Protein AF-A0A2G1VLZ5-F1 (afdb_monomer_lite)

Secondary structure (DSSP, 8-state):
-BPPSS-HHHHHHHHHHHHHHHHHHH-TTSPP-EE---TTTHHHH--SEEEE-SS-EEEEEE---EEE-TTS--HHHHTT--GGG-SEEEEEEP-BTTB-HHHHHHHHHHH-TTEEEEEEEES--SHHHHHHHHHTT-TTTTEEEEEGGGGGSGGGSTTT--TTSSS-EEEEE-SS-SEEEEETTTEEEEPP--TT---GGG---S-HHHHHHHHHHHHHHHHHHT-TTGGGS-TTSTTS--HHHHHHHHHHHHHHHTT-GGGTS--

Radius of gyration: 20.81 Å; chains: 1; bounding box: 60×44×49 Å

Structure (mmCIF, N/CA/C/O backbone):
data_AF-A0A2G1VLZ5-F1
#
_entry.id   AF-A0A2G1VLZ5-F1
#
loop_
_atom_site.group_PDB
_atom_site.id
_atom_site.type_symbol
_atom_site.label_atom_id
_atom_site.label_alt_id
_atom_site.label_comp_id
_atom_site.label_asym_id
_atom_site.label_entity_id
_atom_site.label_seq_id
_atom_site.pdbx_PDB_ins_code
_atom_site.Cartn_x
_atom_site.Cartn_y
_atom_site.Cartn_z
_atom_site.occupancy
_atom_site.B_iso_or_equiv
_atom_site.auth_seq_id
_atom_site.auth_comp_id
_atom_site.auth_asym_id
_atom_site.auth_atom_id
_atom_site.pdbx_PDB_model_num
ATOM 1 N N . MET A 1 1 ? 20.173 -0.373 -8.840 1.00 68.12 1 MET A N 1
ATOM 2 C CA . MET A 1 1 ? 19.142 -0.984 -7.988 1.00 68.12 1 MET A CA 1
ATOM 3 C C . MET A 1 1 ? 19.736 -1.151 -6.609 1.00 68.12 1 MET A C 1
ATOM 5 O O . MET A 1 1 ? 20.689 -1.911 -6.471 1.00 68.12 1 MET A O 1
ATOM 9 N N . ALA A 1 2 ? 19.236 -0.395 -5.639 1.00 74.62 2 ALA A N 1
ATOM 10 C CA . ALA A 1 2 ? 19.551 -0.599 -4.234 1.00 74.62 2 ALA A CA 1
ATOM 11 C C . ALA A 1 2 ? 18.367 -1.323 -3.586 1.00 74.62 2 ALA A C 1
ATOM 13 O O . ALA A 1 2 ? 17.216 -0.910 -3.756 1.00 74.62 2 ALA A O 1
ATOM 14 N N . LYS A 1 3 ? 18.648 -2.429 -2.891 1.00 83.19 3 LYS A N 1
ATOM 15 C CA . LYS A 1 3 ? 17.648 -3.084 -2.043 1.00 83.19 3 LYS A CA 1
ATOM 16 C C . LYS A 1 3 ? 17.409 -2.208 -0.805 1.00 83.19 3 LYS A C 1
ATOM 18 O O . LYS A 1 3 ? 18.356 -1.557 -0.360 1.00 83.19 3 LYS A O 1
ATOM 23 N N . PRO A 1 4 ? 16.188 -2.192 -0.248 1.00 83.56 4 PRO A N 1
ATOM 24 C CA . PRO A 1 4 ? 15.931 -1.477 0.993 1.00 83.56 4 PRO A CA 1
ATOM 25 C C . PRO A 1 4 ? 16.780 -2.078 2.120 1.00 83.56 4 PRO A C 1
ATOM 27 O O . PRO A 1 4 ? 16.869 -3.303 2.246 1.00 83.56 4 PRO A O 1
ATOM 30 N N . GLN A 1 5 ? 17.408 -1.212 2.915 1.00 92.44 5 GLN A N 1
ATOM 31 C CA . GLN A 1 5 ? 18.292 -1.585 4.027 1.00 92.44 5 GLN A CA 1
ATOM 32 C C . GLN A 1 5 ? 17.526 -2.011 5.292 1.00 92.44 5 GLN A C 1
ATOM 34 O O . GLN A 1 5 ? 18.135 -2.552 6.213 1.00 92.44 5 GLN A O 1
ATOM 39 N N . PHE A 1 6 ? 16.205 -1.814 5.300 1.00 91.62 6 PHE A N 1
ATOM 40 C CA . PHE A 1 6 ? 15.275 -2.255 6.337 1.00 91.62 6 PHE A CA 1
ATOM 41 C C . PHE A 1 6 ? 14.342 -3.367 5.821 1.00 91.62 6 PHE A C 1
ATOM 43 O O . PHE A 1 6 ? 14.154 -3.571 4.609 1.00 91.62 6 PHE A O 1
ATOM 50 N N . SER A 1 7 ? 13.762 -4.122 6.755 1.00 93.62 7 SER A N 1
ATOM 51 C CA . SER A 1 7 ? 12.777 -5.172 6.482 1.00 93.62 7 SER A CA 1
ATOM 52 C C . SER A 1 7 ? 11.366 -4.607 6.274 1.00 93.62 7 SER A C 1
ATOM 54 O O . SER A 1 7 ? 11.065 -3.485 6.677 1.00 93.62 7 SER A O 1
ATOM 56 N N . GLU A 1 8 ? 10.472 -5.395 5.665 1.00 94.25 8 GLU A N 1
ATOM 57 C CA . GLU A 1 8 ? 9.049 -5.021 5.571 1.00 94.25 8 GLU A CA 1
ATOM 58 C C . GLU A 1 8 ? 8.457 -4.805 6.961 1.00 94.25 8 GLU A C 1
ATOM 60 O O . GLU A 1 8 ? 7.803 -3.801 7.208 1.00 94.25 8 GLU A O 1
ATOM 65 N N . THR A 1 9 ? 8.786 -5.696 7.897 1.00 94.38 9 THR A N 1
ATOM 66 C CA . THR A 1 9 ? 8.344 -5.629 9.288 1.00 94.38 9 THR A CA 1
ATOM 67 C C . THR A 1 9 ? 8.754 -4.323 9.966 1.00 94.38 9 THR A C 1
ATOM 69 O O . THR A 1 9 ? 7.939 -3.725 10.660 1.00 94.38 9 THR A O 1
ATOM 72 N N . GLN A 1 10 ? 9.980 -3.830 9.748 1.00 95.69 10 GLN A N 1
ATOM 73 C CA . GLN A 1 10 ? 10.403 -2.530 10.287 1.00 95.69 10 GLN A CA 1
ATOM 74 C C . GLN A 1 10 ? 9.540 -1.388 9.737 1.00 95.69 10 GLN A C 1
ATOM 76 O O . GLN A 1 10 ? 9.115 -0.520 10.498 1.00 95.69 10 GLN A O 1
ATOM 81 N N . PHE A 1 11 ? 9.238 -1.411 8.437 1.00 96.75 11 PHE A N 1
ATOM 82 C CA . PHE A 1 11 ? 8.356 -0.425 7.818 1.00 96.75 11 PHE A CA 1
ATOM 83 C C . PHE A 1 11 ? 6.927 -0.496 8.368 1.00 96.75 11 PHE A C 1
ATOM 85 O O . PHE A 1 11 ? 6.390 0.536 8.763 1.00 96.75 11 PHE A O 1
ATOM 92 N N . VAL A 1 12 ? 6.351 -1.699 8.462 1.00 95.88 12 VAL A N 1
ATOM 93 C CA . VAL A 1 12 ? 5.023 -1.948 9.048 1.00 95.88 12 VAL A CA 1
ATOM 94 C C . VAL A 1 12 ? 4.961 -1.381 10.464 1.00 95.88 12 VAL A C 1
ATOM 96 O O . VAL A 1 12 ? 4.075 -0.592 10.775 1.00 95.88 12 VAL A O 1
ATOM 99 N N . MET A 1 13 ? 5.937 -1.714 11.312 1.00 95.69 13 MET A N 1
ATOM 100 C CA . MET A 1 13 ? 5.988 -1.232 12.693 1.00 95.69 13 MET A CA 1
ATOM 101 C C . MET A 1 13 ? 6.098 0.292 12.769 1.00 95.69 13 MET A C 1
ATOM 103 O O . MET A 1 13 ? 5.400 0.911 13.569 1.00 95.69 13 MET A O 1
ATOM 107 N N . GLY A 1 14 ? 6.926 0.910 11.922 1.00 96.50 14 GLY A N 1
ATOM 108 C CA . GLY A 1 14 ? 7.045 2.366 11.866 1.00 96.50 14 GLY A CA 1
ATOM 109 C C . GLY A 1 14 ? 5.748 3.050 11.446 1.00 96.50 14 GLY A C 1
ATOM 110 O O . GLY A 1 14 ? 5.295 3.983 12.105 1.00 96.50 14 GLY A O 1
ATOM 111 N N . PHE A 1 15 ? 5.113 2.533 10.397 1.00 96.19 15 PHE A N 1
ATOM 112 C CA . PHE A 1 15 ? 3.853 3.051 9.881 1.00 96.19 15 PHE A CA 1
ATOM 113 C C . PHE A 1 15 ? 2.720 2.917 10.905 1.00 96.19 15 PHE A C 1
ATOM 115 O O . PHE A 1 15 ? 1.998 3.879 11.163 1.00 96.19 15 PHE A O 1
ATOM 122 N N . LEU A 1 16 ? 2.569 1.740 11.521 1.00 94.06 16 LEU A N 1
ATOM 123 C CA . LEU A 1 16 ? 1.521 1.485 12.511 1.00 94.06 16 LEU A CA 1
ATOM 124 C C . LEU A 1 16 ? 1.752 2.255 13.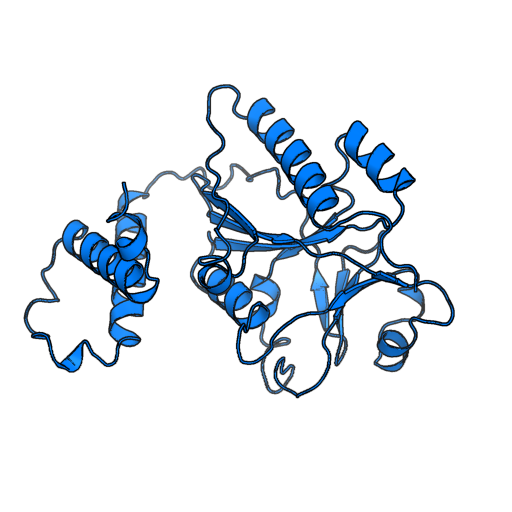813 1.00 94.06 16 LEU A C 1
ATOM 126 O O . LEU A 1 16 ? 0.787 2.721 14.416 1.00 94.06 16 LEU A O 1
ATOM 130 N N . SER A 1 17 ? 3.006 2.429 14.239 1.00 94.69 17 SER A N 1
ATOM 131 C CA . SER A 1 17 ? 3.343 3.253 15.404 1.00 94.69 17 SER A CA 1
ATOM 132 C C . SER A 1 17 ? 2.870 4.694 15.214 1.00 94.69 17 SER A C 1
ATOM 134 O O . SER A 1 17 ? 2.160 5.227 16.067 1.00 94.69 17 SER A O 1
ATOM 136 N N . GLU A 1 18 ? 3.191 5.300 14.069 1.00 95.00 18 GLU A N 1
ATOM 137 C CA . GLU A 1 18 ? 2.737 6.648 13.718 1.00 95.00 18 GLU A CA 1
ATOM 138 C C . GLU A 1 18 ? 1.211 6.717 13.599 1.00 95.00 18 GLU A C 1
ATOM 140 O O . GLU A 1 18 ? 0.580 7.593 14.196 1.00 95.00 18 GLU A O 1
ATOM 145 N N . TYR A 1 19 ? 0.594 5.746 12.917 1.00 91.62 19 TYR A N 1
ATOM 146 C CA . TYR A 1 19 ? -0.860 5.667 12.786 1.00 91.62 19 TYR A CA 1
ATOM 147 C C . TYR A 1 19 ? -1.548 5.635 14.157 1.00 91.62 19 TYR A C 1
ATOM 149 O O . TYR A 1 19 ? -2.458 6.422 14.424 1.00 91.62 19 TYR A O 1
ATOM 157 N N . PHE A 1 20 ? -1.115 4.747 15.056 1.00 89.69 20 PHE A N 1
ATOM 158 C CA . PHE A 1 20 ? -1.721 4.616 16.378 1.00 89.69 20 PHE A CA 1
ATOM 159 C C . PHE A 1 20 ? -1.423 5.803 17.284 1.00 89.69 20 PHE A C 1
ATOM 161 O O . PHE A 1 20 ? -2.260 6.130 18.126 1.00 89.69 20 PHE A O 1
ATOM 168 N N . ASN A 1 21 ? -0.277 6.464 17.119 1.00 91.50 21 ASN A N 1
ATOM 169 C CA . ASN A 1 21 ? 0.008 7.713 17.814 1.00 91.50 21 ASN A CA 1
ATOM 170 C C . ASN A 1 21 ? -1.028 8.787 17.436 1.00 91.50 21 ASN A C 1
ATOM 172 O O . ASN A 1 21 ? -1.680 9.360 18.311 1.00 91.50 21 ASN A O 1
ATOM 176 N N . HIS A 1 22 ? -1.286 8.970 16.137 1.00 88.88 22 HIS A N 1
ATOM 177 C CA . HIS A 1 22 ? -2.336 9.875 15.669 1.00 88.88 22 HIS A CA 1
ATOM 178 C C . HIS A 1 22 ? -3.738 9.444 16.119 1.00 88.88 22 HIS A C 1
ATOM 180 O O . HIS A 1 22 ? -4.518 10.278 16.585 1.00 88.88 22 HIS A O 1
ATOM 186 N N . TYR A 1 23 ? -4.058 8.149 16.037 1.00 85.31 23 TYR A N 1
ATOM 187 C CA . TYR A 1 23 ? -5.349 7.621 16.476 1.00 85.31 23 TYR A CA 1
ATOM 188 C C . TYR A 1 23 ? -5.597 7.900 17.960 1.00 85.31 23 TYR A C 1
ATOM 190 O O . TYR A 1 23 ? -6.662 8.393 18.319 1.00 85.31 23 TYR A O 1
ATOM 198 N N . ARG A 1 24 ? -4.620 7.619 18.832 1.00 87.44 24 ARG A N 1
ATOM 199 C CA . ARG A 1 24 ? -4.736 7.851 20.281 1.00 87.44 24 ARG A CA 1
ATOM 200 C C . ARG A 1 24 ? -4.819 9.334 20.615 1.00 87.44 24 ARG A C 1
ATOM 202 O O . ARG A 1 24 ? -5.580 9.695 21.503 1.00 87.44 24 ARG A O 1
ATOM 209 N N . SER A 1 25 ? -4.094 10.186 19.892 1.00 88.75 25 SER A N 1
ATOM 210 C CA . SER A 1 25 ? -4.218 11.638 20.040 1.00 88.75 25 SER A CA 1
ATOM 211 C C . SER A 1 25 ? -5.640 12.117 19.717 1.00 88.75 25 SER A C 1
ATOM 213 O O . SER A 1 25 ? -6.214 12.896 20.474 1.00 88.75 25 SER A O 1
ATOM 215 N N . LYS A 1 26 ? -6.250 11.590 18.647 1.00 83.56 26 LYS A N 1
ATOM 216 C CA . LYS A 1 26 ? -7.619 11.939 18.234 1.00 83.56 26 LYS A CA 1
ATOM 217 C C . LYS A 1 26 ? -8.704 11.284 19.105 1.00 83.56 26 LYS A C 1
ATOM 219 O O . LYS A 1 26 ? -9.756 11.877 19.327 1.00 83.56 26 LYS A O 1
ATOM 224 N N . TYR A 1 27 ? -8.460 10.072 19.604 1.00 82.38 27 TYR A N 1
ATOM 225 C CA . TYR A 1 27 ? -9.423 9.253 20.346 1.00 82.38 27 TYR A CA 1
ATOM 226 C C . TYR A 1 27 ? -8.804 8.635 21.620 1.00 82.38 27 TYR A C 1
ATOM 228 O O . TYR A 1 27 ? -8.707 7.410 21.730 1.00 82.38 27 TYR A O 1
ATOM 236 N N . PRO A 1 28 ? -8.436 9.440 22.633 1.00 83.62 28 PRO A N 1
ATOM 237 C CA . PRO A 1 28 ? -7.612 8.994 23.768 1.00 83.62 28 PRO A CA 1
ATOM 238 C C . PRO A 1 28 ? -8.246 7.903 24.639 1.00 83.62 28 PRO A C 1
ATOM 240 O O . PRO A 1 28 ? -7.541 7.152 25.306 1.00 83.62 28 PRO A O 1
ATOM 243 N N . LYS A 1 29 ? -9.579 7.791 24.632 1.00 84.12 29 LYS A N 1
ATOM 244 C CA . LYS A 1 29 ? -10.331 6.805 25.428 1.00 84.12 29 LYS A CA 1
ATOM 245 C C . LYS A 1 29 ? -10.792 5.586 24.624 1.00 84.12 29 LYS A C 1
ATOM 247 O O . LYS A 1 29 ? -11.475 4.725 25.172 1.00 84.12 29 LYS A O 1
ATOM 252 N N . ARG A 1 30 ? -10.479 5.512 23.326 1.00 77.06 30 ARG A N 1
ATOM 253 C CA . ARG A 1 30 ? -10.908 4.404 22.462 1.00 77.06 30 ARG A CA 1
ATOM 254 C C . ARG A 1 30 ? -9.754 3.446 22.220 1.00 77.06 30 ARG A C 1
ATOM 256 O O . ARG A 1 30 ? -8.631 3.857 21.936 1.00 77.06 30 ARG A O 1
ATOM 263 N N . LYS A 1 31 ? -10.050 2.149 22.289 1.00 76.94 31 LYS A N 1
ATOM 264 C CA . LYS A 1 31 ? -9.129 1.127 21.791 1.00 76.94 31 LYS A CA 1
ATOM 265 C C . LYS A 1 31 ? -9.125 1.197 20.259 1.00 76.94 31 LYS A C 1
ATOM 267 O O . LYS A 1 31 ? -10.208 1.293 19.679 1.00 76.94 31 LYS A O 1
ATOM 272 N N . PRO A 1 32 ? -7.955 1.168 19.602 1.00 73.56 32 PRO A N 1
ATOM 273 C CA . PRO A 1 32 ? -7.905 1.178 18.150 1.00 73.56 32 PRO A CA 1
ATOM 274 C C . PRO A 1 32 ? -8.574 -0.094 17.603 1.00 73.56 32 PRO A C 1
ATOM 276 O O . PRO A 1 32 ? -8.207 -1.193 18.027 1.00 73.56 32 PRO A O 1
ATOM 279 N N . PRO A 1 33 ? -9.553 0.024 16.691 1.00 79.06 33 PRO A N 1
ATOM 280 C CA . PRO A 1 33 ? -10.325 -1.114 16.216 1.00 79.06 33 PRO A CA 1
ATOM 281 C C . PRO A 1 33 ? -9.583 -1.804 15.068 1.00 79.06 33 PRO A C 1
ATOM 283 O O . PRO A 1 33 ? -9.987 -1.707 13.915 1.00 79.06 33 PRO A O 1
ATOM 286 N N . PHE A 1 34 ? -8.459 -2.455 15.358 1.00 83.31 34 PHE A N 1
ATOM 287 C CA . PHE A 1 34 ? -7.648 -3.109 14.333 1.00 83.31 34 PHE A CA 1
ATOM 288 C C . PHE A 1 34 ? -7.717 -4.634 14.398 1.00 83.31 34 PHE A C 1
ATOM 290 O O . PHE A 1 34 ? -8.074 -5.226 15.414 1.00 83.31 34 PHE A O 1
ATOM 297 N N . PHE A 1 35 ? -7.349 -5.262 13.288 1.00 81.62 35 PHE A N 1
ATOM 298 C CA . PHE A 1 35 ? -7.231 -6.697 13.122 1.00 81.62 35 PHE A CA 1
ATOM 299 C C . PHE A 1 35 ? -5.979 -7.003 12.295 1.00 81.62 35 PHE A C 1
ATOM 301 O O . PHE A 1 35 ? -5.756 -6.391 11.252 1.00 81.62 35 PHE A O 1
ATOM 308 N N . LEU A 1 36 ? -5.163 -7.938 12.776 1.00 84.25 36 LEU A N 1
ATOM 309 C CA . LEU A 1 36 ? -4.001 -8.472 12.069 1.00 84.25 36 LEU A CA 1
ATOM 310 C C . LEU A 1 36 ? -4.374 -9.876 11.582 1.00 84.25 36 LEU A C 1
ATOM 312 O O . LEU A 1 36 ? -4.515 -10.768 12.423 1.00 84.25 36 LEU A O 1
ATOM 316 N N . PRO A 1 37 ? -4.601 -10.080 10.273 1.00 77.19 37 PRO A N 1
ATOM 317 C CA . PRO A 1 37 ? -4.833 -11.410 9.734 1.00 77.19 37 PRO A CA 1
A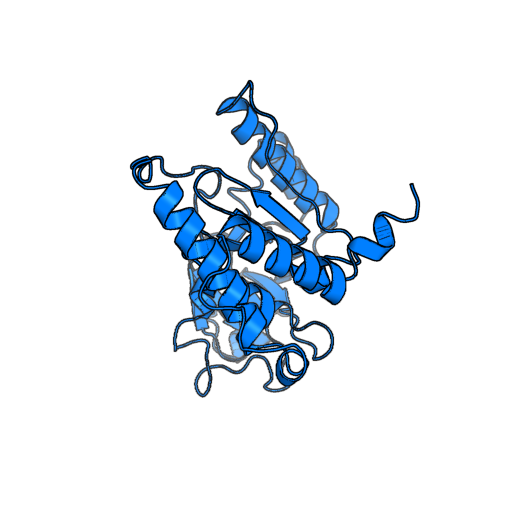TOM 318 C C . PRO A 1 37 ? -3.670 -12.344 10.080 1.00 77.19 37 PRO A C 1
ATOM 320 O O . PRO A 1 37 ? -2.506 -11.960 10.022 1.00 77.19 37 PRO A O 1
ATOM 323 N N . THR A 1 38 ? -3.985 -13.579 10.455 1.00 76.56 38 THR A N 1
ATOM 324 C CA . THR A 1 38 ? -2.980 -14.639 10.573 1.00 76.56 38 THR A CA 1
ATOM 325 C C . THR A 1 38 ? -2.540 -15.090 9.182 1.00 76.56 38 THR A C 1
ATOM 327 O O . THR A 1 38 ? -3.261 -14.889 8.206 1.00 76.56 38 THR A O 1
ATOM 330 N N . THR A 1 39 ? -1.428 -15.819 9.080 1.00 73.31 39 THR A N 1
ATOM 331 C CA . THR A 1 39 ? -0.961 -16.397 7.806 1.00 73.31 39 THR A CA 1
ATOM 332 C C . THR A 1 39 ? -2.016 -17.273 7.116 1.00 73.31 39 THR A C 1
ATOM 334 O O . THR A 1 39 ? -2.062 -17.339 5.893 1.00 73.31 39 THR A O 1
ATOM 337 N N . SER A 1 40 ? -2.910 -17.921 7.873 1.00 73.50 40 SER A N 1
ATOM 338 C CA . SER A 1 40 ? -4.030 -18.689 7.306 1.00 73.50 40 SER A CA 1
ATOM 339 C C . SER A 1 40 ? -5.147 -17.807 6.732 1.00 73.50 40 SER A C 1
ATOM 341 O O . SER A 1 40 ? -5.869 -18.235 5.837 1.00 73.50 40 SER A O 1
ATOM 343 N N . LEU A 1 41 ? -5.294 -16.578 7.233 1.00 73.56 41 LEU A N 1
ATOM 344 C CA . LEU A 1 41 ? -6.310 -15.608 6.817 1.00 73.56 41 LEU A CA 1
ATOM 345 C C . LEU A 1 41 ? -5.789 -14.591 5.792 1.00 73.56 41 LEU A C 1
ATOM 347 O O . LEU A 1 41 ? -6.589 -13.997 5.068 1.00 73.56 41 LEU A O 1
ATOM 351 N N . GLU A 1 42 ? -4.474 -14.404 5.690 1.00 66.81 42 GLU A N 1
ATOM 352 C CA . GLU A 1 42 ? -3.826 -13.554 4.685 1.00 66.81 42 GLU A CA 1
ATOM 353 C C . GLU A 1 42 ? -4.275 -13.870 3.252 1.00 66.81 42 GLU A C 1
ATOM 355 O O . GLU A 1 42 ? -4.585 -12.923 2.528 1.00 66.81 42 GLU A O 1
ATOM 360 N N . PRO A 1 43 ? -4.417 -15.143 2.817 1.00 70.62 43 PRO A N 1
ATOM 361 C CA . PRO A 1 43 ? -4.972 -15.430 1.505 1.00 70.62 43 PRO A CA 1
ATOM 362 C C . PRO A 1 43 ? -6.363 -14.821 1.338 1.00 70.62 43 PRO A C 1
ATOM 364 O O . PRO A 1 43 ? -6.636 -14.236 0.296 1.00 70.62 43 PRO A O 1
ATOM 367 N N . VAL A 1 44 ? -7.229 -14.901 2.351 1.00 72.56 44 VAL A N 1
ATOM 368 C CA . VAL A 1 44 ? -8.634 -14.461 2.294 1.00 72.56 44 VAL A CA 1
ATOM 369 C C . VAL A 1 44 ? -8.755 -12.942 2.219 1.00 72.56 44 VAL A C 1
ATOM 371 O O . VAL A 1 44 ? -9.483 -12.422 1.377 1.00 72.56 44 VAL A O 1
ATOM 374 N N . PHE A 1 45 ? -8.022 -12.220 3.065 1.00 74.25 45 PHE A N 1
ATOM 375 C CA . PHE A 1 45 ? -8.096 -10.758 3.117 1.00 74.25 45 PHE A CA 1
ATOM 376 C C . PHE A 1 45 ? -7.128 -10.064 2.160 1.00 74.25 45 PHE A C 1
ATOM 378 O O . PHE A 1 45 ? -7.283 -8.871 1.891 1.00 74.25 45 PHE A O 1
ATOM 385 N N . ALA A 1 46 ? -6.122 -10.789 1.663 1.00 81.50 46 ALA A N 1
ATOM 386 C CA . ALA A 1 46 ? -5.036 -10.272 0.838 1.00 81.50 46 ALA A CA 1
ATOM 387 C C . ALA A 1 46 ? -4.346 -9.029 1.434 1.00 81.50 46 ALA A C 1
ATOM 389 O O . ALA A 1 46 ? -3.827 -8.218 0.673 1.00 81.50 46 ALA A O 1
ATOM 390 N N . SER A 1 47 ? -4.397 -8.877 2.762 1.00 85.50 47 SER A N 1
ATOM 391 C CA . SER A 1 47 ? -3.987 -7.691 3.518 1.00 85.50 47 SER A CA 1
ATOM 392 C C . SER A 1 47 ? -3.223 -8.112 4.765 1.00 85.50 47 SER A C 1
ATOM 394 O O . SER A 1 47 ? -3.591 -9.105 5.391 1.00 85.50 47 SER A O 1
ATOM 396 N N . ASP A 1 48 ? -2.240 -7.315 5.170 1.00 89.44 48 ASP A N 1
ATOM 397 C CA . ASP A 1 48 ? -1.440 -7.569 6.374 1.00 89.44 48 ASP A CA 1
ATOM 398 C C . ASP A 1 48 ? -2.061 -6.910 7.617 1.00 89.44 48 ASP A C 1
ATOM 400 O O . ASP A 1 48 ? -1.804 -7.307 8.751 1.00 89.44 48 ASP A O 1
ATOM 404 N N . PHE A 1 49 ? -2.873 -5.867 7.422 1.00 90.06 49 PHE A N 1
ATOM 405 C CA . PHE A 1 49 ? -3.480 -5.103 8.507 1.00 90.06 49 PHE A CA 1
ATOM 406 C C . PHE A 1 49 ? -4.844 -4.551 8.104 1.00 90.06 49 PHE A C 1
ATOM 408 O O . PHE A 1 49 ? -5.028 -4.072 6.985 1.00 90.06 49 PHE A O 1
ATOM 415 N N . ILE A 1 50 ? -5.806 -4.609 9.023 1.00 86.25 50 ILE A N 1
ATOM 416 C CA . ILE A 1 50 ? -7.174 -4.144 8.801 1.00 86.25 50 ILE A CA 1
ATOM 417 C C . ILE A 1 50 ? -7.594 -3.217 9.938 1.00 86.25 50 ILE A C 1
ATOM 419 O O . ILE A 1 50 ? -7.400 -3.531 11.111 1.00 86.25 50 ILE A O 1
ATOM 423 N N . ILE A 1 51 ? -8.237 -2.104 9.601 1.00 83.88 51 ILE A N 1
ATOM 424 C CA . ILE A 1 51 ? -8.850 -1.177 10.553 1.00 83.88 51 ILE A CA 1
ATOM 425 C C . ILE A 1 51 ? -10.355 -1.186 10.342 1.00 83.88 51 ILE A C 1
ATOM 427 O O . ILE A 1 51 ? -10.842 -0.984 9.236 1.00 83.88 51 ILE A O 1
ATOM 431 N N . ARG A 1 52 ? -11.101 -1.402 11.418 1.00 80.88 52 ARG A N 1
ATOM 432 C CA . ARG A 1 52 ? -12.562 -1.416 11.454 1.00 80.88 52 ARG A CA 1
ATOM 433 C C . ARG A 1 52 ? -13.045 -0.096 12.048 1.00 80.88 52 ARG A C 1
ATOM 435 O O . ARG A 1 52 ? -13.385 -0.013 13.226 1.00 80.88 52 ARG A O 1
ATOM 442 N N . GLY A 1 53 ? -12.980 0.963 11.247 1.00 67.75 53 GLY A N 1
ATOM 443 C CA . GLY A 1 53 ? -13.515 2.269 11.617 1.00 67.75 53 GLY A CA 1
ATOM 444 C C . GLY A 1 53 ? -15.043 2.256 11.713 1.00 67.75 53 GLY A C 1
ATOM 445 O O . GLY A 1 53 ? -15.704 1.293 11.329 1.00 67.75 53 GLY A O 1
ATOM 446 N N . LEU A 1 54 ? -15.614 3.351 12.219 1.00 59.97 54 LEU A N 1
ATOM 447 C CA . LEU A 1 54 ? -17.074 3.509 12.288 1.00 59.97 54 LEU A CA 1
ATOM 448 C C . LEU A 1 54 ? -17.685 3.741 10.901 1.00 59.97 54 LEU A C 1
ATOM 450 O O . LEU A 1 54 ? -18.785 3.275 10.628 1.00 59.97 54 LEU A O 1
ATOM 454 N N . SER A 1 55 ? -16.969 4.467 10.038 1.00 68.50 55 SER A N 1
ATOM 455 C CA . SER A 1 55 ? -17.447 4.868 8.709 1.00 68.50 55 SER A CA 1
ATOM 456 C C . SER A 1 55 ? -16.841 4.048 7.568 1.00 68.50 55 SER A C 1
ATOM 458 O O . SER A 1 55 ? -17.359 4.050 6.453 1.00 68.50 55 SER A O 1
ATOM 460 N N . SER A 1 56 ? -15.735 3.346 7.829 1.00 78.25 56 SER A N 1
ATOM 461 C CA . SER A 1 56 ? -14.985 2.620 6.808 1.00 78.25 56 SER A CA 1
ATOM 462 C C . SER A 1 56 ? -14.208 1.438 7.374 1.00 78.25 56 SER A C 1
ATOM 464 O O . SER A 1 56 ? -13.802 1.448 8.535 1.00 78.25 56 SER A O 1
ATOM 466 N N . ILE A 1 57 ? -13.991 0.429 6.531 1.00 82.75 57 ILE A N 1
ATOM 467 C CA . ILE A 1 57 ? -13.053 -0.661 6.798 1.00 82.75 57 ILE A CA 1
ATOM 468 C C . ILE A 1 57 ? -11.847 -0.441 5.896 1.00 82.75 57 ILE A C 1
ATOM 470 O O . ILE A 1 57 ? -11.981 -0.357 4.675 1.00 82.75 57 ILE A O 1
ATOM 474 N N . GLU A 1 58 ? -10.675 -0.318 6.498 1.00 88.44 58 GLU A N 1
ATOM 475 C CA . GLU A 1 58 ? -9.441 -0.018 5.789 1.00 88.44 58 GLU A CA 1
ATOM 476 C C . GLU A 1 58 ? -8.547 -1.254 5.762 1.00 88.44 58 GLU A C 1
ATOM 478 O O . GLU A 1 58 ? -8.261 -1.839 6.802 1.00 88.44 58 GLU A O 1
ATOM 483 N N . PHE A 1 59 ? -8.118 -1.652 4.573 1.00 91.00 59 PHE A N 1
ATOM 484 C CA . PHE A 1 59 ? -7.283 -2.819 4.324 1.00 91.00 59 PHE A CA 1
ATOM 485 C C . PHE A 1 59 ? -5.918 -2.337 3.849 1.00 91.00 59 PHE A C 1
ATOM 487 O O . PHE A 1 59 ? -5.830 -1.594 2.871 1.00 91.00 59 PHE A O 1
ATOM 494 N N . PHE A 1 60 ? -4.856 -2.757 4.522 1.00 94.06 60 PHE A N 1
ATOM 495 C CA . PHE A 1 60 ? -3.492 -2.344 4.232 1.00 94.06 60 PHE A CA 1
ATOM 496 C C . PHE A 1 60 ? -2.656 -3.557 3.855 1.00 94.06 60 PHE A C 1
ATOM 498 O O . PHE A 1 60 ? -2.489 -4.486 4.644 1.00 94.06 60 PHE A O 1
ATOM 505 N N . GLN A 1 61 ? -2.099 -3.514 2.650 1.00 94.56 61 GLN A N 1
ATOM 506 C CA . GLN A 1 61 ? -1.056 -4.422 2.209 1.00 94.56 61 GLN A CA 1
ATOM 507 C C . GLN A 1 61 ? 0.256 -3.649 2.107 1.00 94.56 61 GLN A C 1
ATOM 509 O O . GLN A 1 61 ? 0.440 -2.800 1.228 1.00 94.56 61 GLN A O 1
ATOM 514 N N . PHE A 1 62 ? 1.191 -3.964 2.988 1.00 95.50 62 PHE A N 1
ATOM 515 C CA . PHE A 1 62 ? 2.521 -3.397 2.988 1.00 95.50 62 PHE A CA 1
ATOM 516 C C . PHE A 1 62 ? 3.398 -4.066 1.933 1.00 95.50 62 PHE A C 1
ATOM 518 O O . PHE A 1 62 ? 3.182 -5.208 1.512 1.00 95.50 62 PHE A O 1
ATOM 525 N N . LYS A 1 63 ? 4.357 -3.285 1.438 1.00 95.25 63 LYS A N 1
ATOM 526 C CA . LYS A 1 63 ? 5.326 -3.698 0.433 1.00 95.25 63 LYS A CA 1
ATOM 527 C C . LYS A 1 63 ? 6.687 -3.107 0.739 1.00 95.25 63 LYS A C 1
ATOM 529 O O . LYS A 1 63 ? 6.819 -1.926 1.065 1.00 95.25 63 LYS A O 1
ATOM 534 N N . ARG A 1 64 ? 7.722 -3.911 0.522 1.00 92.75 64 ARG A N 1
ATOM 535 C CA . ARG A 1 64 ? 9.092 -3.420 0.341 1.00 92.75 64 ARG A CA 1
ATOM 536 C C . ARG A 1 64 ? 9.298 -2.881 -1.063 1.00 92.75 64 ARG A C 1
ATOM 538 O O . ARG A 1 64 ? 8.839 -3.474 -2.037 1.00 92.75 64 ARG A O 1
ATOM 545 N N . SER A 1 65 ? 10.101 -1.828 -1.150 1.00 93.19 65 SER A N 1
ATOM 546 C CA . SER A 1 65 ? 10.377 -1.153 -2.415 1.00 93.19 65 SER A CA 1
ATOM 547 C C . SER A 1 65 ? 11.853 -1.139 -2.745 1.00 93.19 65 SER A C 1
ATOM 549 O O . SER A 1 65 ? 12.701 -0.889 -1.892 1.00 93.19 65 SER A O 1
ATOM 551 N N . GLU A 1 66 ? 12.158 -1.391 -4.009 1.00 92.81 66 GLU A N 1
ATOM 552 C CA . GLU A 1 66 ? 13.497 -1.282 -4.571 1.00 92.81 66 GLU A CA 1
ATOM 553 C C . GLU A 1 66 ? 13.732 0.143 -5.058 1.00 92.81 66 GLU A C 1
ATOM 555 O O . GLU A 1 66 ? 12.898 0.699 -5.776 1.00 92.81 66 GLU A O 1
ATOM 560 N N . PHE A 1 67 ? 14.888 0.717 -4.724 1.00 93.12 67 PHE A N 1
ATOM 561 C CA . PHE A 1 67 ? 15.276 2.031 -5.220 1.00 93.12 67 PHE A CA 1
ATOM 562 C C . PHE A 1 67 ? 16.035 1.919 -6.546 1.00 93.12 67 PHE A C 1
ATOM 564 O O . PHE A 1 67 ? 17.052 1.218 -6.677 1.00 93.12 67 PHE A O 1
ATOM 571 N N . MET A 1 68 ? 15.546 2.652 -7.541 1.00 91.00 68 MET A N 1
ATOM 572 C CA . MET A 1 68 ? 16.065 2.684 -8.897 1.00 91.00 68 MET A CA 1
ATOM 573 C C . MET A 1 68 ? 16.717 4.023 -9.214 1.00 91.00 68 MET A C 1
ATOM 575 O O . MET A 1 68 ? 16.068 5.012 -9.554 1.00 91.00 68 MET A O 1
ATOM 579 N N . ASN A 1 69 ? 18.049 3.993 -9.165 1.00 85.56 69 ASN A N 1
ATOM 580 C CA . ASN A 1 69 ? 18.940 5.035 -9.659 1.00 85.56 69 ASN A CA 1
ATOM 581 C C . ASN A 1 69 ? 19.749 4.530 -10.879 1.00 85.56 69 ASN A C 1
ATOM 583 O O . ASN A 1 69 ? 19.794 3.324 -11.154 1.00 85.56 69 ASN A O 1
ATOM 587 N N . ALA A 1 70 ? 20.324 5.471 -11.632 1.00 65.62 70 ALA A N 1
ATOM 588 C CA . ALA A 1 70 ? 20.905 5.372 -12.968 1.00 65.62 70 ALA A CA 1
ATOM 589 C C . ALA A 1 70 ? 21.658 4.056 -13.280 1.00 65.62 70 ALA A C 1
ATOM 591 O O . ALA A 1 70 ? 22.418 3.530 -12.471 1.00 65.62 70 ALA A O 1
ATOM 592 N N . ARG A 1 71 ? 21.428 3.556 -14.507 1.00 61.50 71 ARG A N 1
ATOM 593 C CA . ARG A 1 71 ? 21.916 2.331 -15.186 1.00 61.50 71 ARG A CA 1
ATOM 594 C C . ARG A 1 71 ? 21.219 0.980 -14.952 1.00 61.50 71 ARG A C 1
ATOM 596 O O . ARG A 1 71 ? 21.216 0.191 -15.887 1.00 61.50 71 ARG A O 1
ATOM 603 N N . ARG A 1 72 ? 20.603 0.676 -13.800 1.00 56.97 72 ARG A N 1
ATOM 604 C CA . ARG A 1 72 ? 20.010 -0.673 -13.535 1.00 56.97 72 ARG A CA 1
ATOM 605 C C . ARG A 1 72 ? 18.474 -0.723 -13.396 1.00 56.97 72 ARG A C 1
ATOM 607 O O . ARG A 1 72 ? 17.949 -1.718 -12.916 1.00 56.97 72 ARG A O 1
ATOM 614 N N . GLY A 1 73 ? 17.767 0.322 -13.827 1.00 59.62 73 GLY A N 1
ATOM 615 C CA . GLY A 1 73 ? 16.297 0.441 -13.762 1.00 59.62 73 GLY A CA 1
ATOM 616 C C . GLY A 1 73 ? 15.690 0.946 -15.073 1.00 59.62 73 GLY A C 1
ATOM 617 O O . GLY A 1 73 ? 14.801 1.795 -15.070 1.00 59.62 73 GLY A O 1
ATOM 618 N N . ASP A 1 74 ? 16.246 0.519 -16.207 1.00 71.12 74 ASP A N 1
ATOM 619 C CA . ASP A 1 74 ? 15.797 0.981 -17.524 1.00 71.12 74 ASP A CA 1
ATOM 620 C C . ASP A 1 74 ? 14.668 0.134 -18.102 1.00 71.12 74 ASP A C 1
ATOM 622 O O . ASP A 1 74 ? 14.139 0.513 -19.134 1.00 71.12 74 ASP A O 1
ATOM 626 N N . VAL A 1 75 ? 14.286 -0.988 -17.489 1.00 80.88 75 VAL A N 1
ATOM 627 C CA . VAL A 1 75 ? 13.238 -1.863 -18.044 1.00 80.88 75 VAL A CA 1
ATOM 628 C C . VAL A 1 75 ? 11.914 -1.108 -18.145 1.00 80.88 75 VAL A C 1
ATOM 630 O O . VAL A 1 75 ? 11.309 -1.063 -19.210 1.00 80.88 75 VAL A O 1
ATOM 633 N N . GLU A 1 76 ? 11.523 -0.424 -17.075 1.00 84.56 76 GLU A N 1
ATOM 634 C CA . GLU A 1 76 ? 10.304 0.379 -16.998 1.00 84.56 76 GLU A CA 1
ATOM 635 C C . GLU A 1 76 ? 10.384 1.618 -17.896 1.00 84.56 76 GLU A C 1
ATOM 637 O O . GLU A 1 76 ? 9.407 2.030 -18.510 1.00 84.56 76 GLU A O 1
ATOM 642 N N . ILE A 1 77 ? 11.576 2.198 -18.023 1.00 83.94 77 ILE A N 1
ATOM 643 C CA . ILE A 1 77 ? 11.821 3.350 -18.899 1.00 83.94 77 ILE A CA 1
ATOM 644 C C . ILE A 1 77 ? 11.714 2.940 -20.367 1.00 83.94 77 ILE A C 1
ATOM 646 O O . ILE A 1 77 ? 11.075 3.621 -21.162 1.00 83.94 77 ILE A O 1
ATOM 650 N N . LYS A 1 78 ? 12.303 1.796 -20.726 1.00 82.62 78 LYS A N 1
ATOM 651 C CA . LYS A 1 78 ? 12.218 1.190 -22.058 1.00 82.62 78 LYS A CA 1
ATOM 652 C C . LYS A 1 78 ? 10.794 0.752 -22.387 1.00 82.62 78 LYS A C 1
ATOM 654 O O . LYS A 1 78 ? 10.436 0.763 -23.557 1.00 82.62 78 LYS A O 1
ATOM 659 N N . SER A 1 79 ? 9.980 0.407 -21.386 1.00 80.62 79 SER A N 1
ATOM 660 C CA . SER A 1 79 ? 8.562 0.088 -21.577 1.00 80.62 79 SER A CA 1
ATOM 661 C C . SER A 1 79 ? 7.649 1.319 -21.660 1.00 80.62 79 SER A C 1
ATOM 663 O O . SER A 1 79 ? 6.447 1.157 -21.863 1.00 80.62 79 SER A O 1
ATOM 665 N N . GLY A 1 80 ? 8.201 2.537 -21.563 1.00 86.00 80 GLY A N 1
ATOM 666 C CA . GLY A 1 80 ? 7.492 3.796 -21.813 1.00 86.00 80 GLY A CA 1
ATOM 667 C C . GLY A 1 80 ? 7.395 4.745 -20.615 1.00 86.00 80 GLY A C 1
ATOM 668 O O . GLY A 1 80 ? 6.768 5.796 -20.732 1.00 86.00 80 GLY A O 1
ATOM 669 N N . LEU A 1 81 ? 7.985 4.413 -19.460 1.00 88.50 81 LEU A N 1
ATOM 670 C CA . LEU A 1 81 ? 8.039 5.333 -18.322 1.00 88.50 81 LEU A CA 1
ATOM 671 C C . LEU A 1 81 ? 8.950 6.536 -18.660 1.00 88.50 81 LEU A C 1
ATOM 673 O O . LEU A 1 81 ? 10.077 6.335 -19.128 1.00 88.50 81 LEU A O 1
ATOM 677 N N . PRO A 1 82 ? 8.530 7.790 -18.404 1.00 86.75 82 PRO A N 1
ATOM 678 C CA . PRO A 1 82 ? 9.347 8.961 -18.712 1.00 86.75 82 PRO A CA 1
ATOM 679 C C . PRO A 1 82 ? 10.711 8.927 -18.011 1.00 86.75 82 PRO A C 1
ATOM 681 O O . PRO A 1 82 ? 10.801 8.641 -16.817 1.00 86.75 82 PRO A O 1
ATOM 684 N N . LYS A 1 83 ? 11.788 9.295 -18.720 1.00 87.25 83 LYS A N 1
ATOM 685 C CA . LYS A 1 83 ? 13.143 9.388 -18.131 1.00 87.25 83 LYS A CA 1
ATOM 686 C C . LYS A 1 83 ? 13.203 10.344 -16.937 1.00 87.25 83 LYS A C 1
ATOM 688 O O . LYS A 1 83 ? 13.929 10.066 -15.986 1.00 87.25 83 LYS A O 1
ATOM 693 N N . SER A 1 84 ? 12.412 11.417 -16.977 1.00 87.88 84 SER A N 1
ATOM 694 C CA . SER A 1 84 ? 12.251 12.393 -15.893 1.00 87.88 84 SER A CA 1
ATOM 695 C C . SER A 1 84 ? 11.635 11.807 -14.622 1.00 87.88 84 SER A C 1
ATOM 697 O O . SER A 1 84 ? 11.677 12.448 -13.580 1.00 87.88 84 SER A O 1
ATOM 699 N N . PHE A 1 85 ? 11.080 10.593 -14.675 1.00 89.50 85 PHE A N 1
ATOM 700 C CA . PHE A 1 85 ? 10.523 9.933 -13.500 1.00 89.50 85 PHE A CA 1
ATOM 701 C C . PHE A 1 85 ? 11.602 9.381 -12.556 1.00 89.50 85 PHE A C 1
ATOM 703 O O . PHE A 1 85 ? 11.286 9.007 -11.429 1.00 89.50 85 PHE A O 1
ATOM 710 N N . LYS A 1 86 ? 12.869 9.336 -12.996 1.00 88.81 86 LYS A N 1
ATOM 711 C CA . LYS A 1 86 ? 14.010 8.949 -12.161 1.00 88.81 86 LYS A CA 1
ATOM 712 C C . LYS A 1 86 ? 14.425 10.067 -11.188 1.00 88.81 86 LYS A C 1
ATOM 714 O O . LYS A 1 86 ? 14.399 11.232 -11.573 1.00 88.81 86 LYS A O 1
ATOM 719 N N . PRO A 1 87 ? 14.941 9.707 -10.000 1.00 91.69 87 PRO A N 1
ATOM 720 C CA . PRO A 1 87 ? 14.981 8.350 -9.456 1.00 91.69 87 PRO A CA 1
ATOM 721 C C . PRO A 1 87 ? 13.588 7.899 -8.989 1.00 91.69 87 PRO A C 1
ATOM 723 O O . PRO A 1 87 ? 12.744 8.725 -8.653 1.00 91.69 87 PRO A O 1
ATOM 726 N N . TYR A 1 88 ? 13.341 6.589 -8.972 1.00 93.62 88 TYR A N 1
ATOM 727 C CA . TYR A 1 88 ? 12.038 6.038 -8.586 1.00 93.62 88 TYR A CA 1
ATOM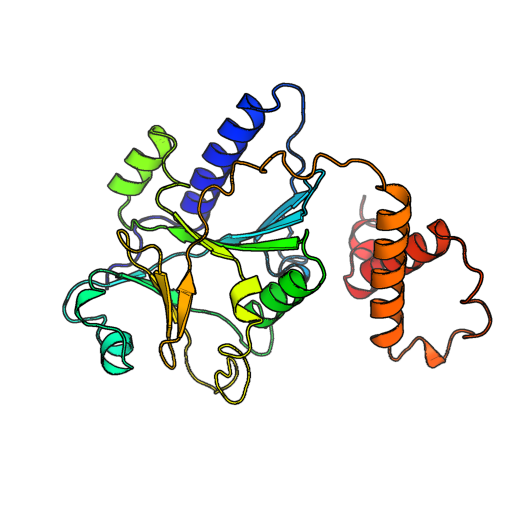 728 C C . TYR A 1 88 ? 12.176 4.805 -7.691 1.00 93.62 88 TYR A C 1
ATOM 730 O O . TYR A 1 88 ? 13.242 4.206 -7.570 1.00 93.62 88 TYR A O 1
ATOM 738 N N . TYR A 1 89 ? 11.069 4.427 -7.072 1.00 95.00 89 TYR A N 1
ATOM 739 C CA . TYR A 1 89 ? 10.874 3.221 -6.288 1.00 95.00 89 TYR A CA 1
ATOM 740 C C . TYR A 1 89 ? 9.943 2.277 -7.036 1.00 95.00 89 TYR A C 1
ATOM 742 O O . TYR A 1 89 ? 9.041 2.727 -7.751 1.00 95.00 89 TYR A O 1
ATOM 750 N N . ARG A 1 90 ? 10.135 0.971 -6.865 1.00 94.06 90 ARG A N 1
ATOM 751 C CA . ARG A 1 90 ? 9.201 -0.024 -7.393 1.00 94.06 90 ARG A CA 1
ATOM 752 C C . ARG A 1 90 ? 9.001 -1.201 -6.454 1.00 94.06 90 ARG A C 1
ATOM 754 O O . ARG A 1 90 ? 9.910 -1.554 -5.708 1.00 94.06 90 ARG A O 1
ATOM 761 N N . PHE A 1 91 ? 7.860 -1.864 -6.569 1.00 94.38 91 PHE A N 1
ATOM 762 C CA . PHE A 1 91 ? 7.649 -3.195 -6.006 1.00 94.38 91 PHE A CA 1
ATOM 763 C C . PHE A 1 91 ? 6.899 -4.081 -6.997 1.00 94.38 91 PHE A C 1
ATOM 765 O O . PHE A 1 91 ? 6.137 -3.598 -7.838 1.00 94.38 91 PHE A O 1
ATOM 772 N N . LYS A 1 92 ? 7.151 -5.389 -6.919 1.00 92.12 92 LYS A N 1
ATOM 773 C CA . LYS A 1 92 ? 6.498 -6.378 -7.777 1.00 92.12 92 LYS A CA 1
ATOM 774 C C . LYS A 1 92 ? 5.048 -6.568 -7.336 1.00 92.12 92 LYS A C 1
ATOM 776 O O . LYS A 1 92 ? 4.773 -6.729 -6.147 1.00 92.12 92 LYS A O 1
ATOM 781 N N . VAL A 1 93 ? 4.136 -6.581 -8.300 1.00 89.38 93 VAL A N 1
ATOM 782 C CA . VAL A 1 93 ? 2.746 -6.980 -8.086 1.00 89.38 93 VAL A CA 1
ATOM 783 C C . VAL A 1 93 ? 2.662 -8.485 -8.293 1.00 89.38 93 VAL A C 1
ATOM 785 O O . VAL A 1 93 ? 2.973 -8.990 -9.371 1.00 89.38 93 VAL A O 1
ATOM 788 N N . TYR A 1 94 ? 2.282 -9.205 -7.242 1.00 79.12 94 TYR A N 1
ATOM 789 C CA . TYR A 1 94 ? 2.094 -10.648 -7.304 1.00 79.12 94 TYR A CA 1
ATOM 790 C C . TYR A 1 94 ? 0.652 -10.954 -7.688 1.00 79.12 94 TYR A C 1
ATOM 792 O O . TYR A 1 94 ? -0.290 -10.493 -7.040 1.00 79.12 94 TYR A O 1
ATOM 800 N N . ASN A 1 95 ? 0.497 -11.735 -8.750 1.00 71.19 95 ASN A N 1
ATOM 801 C CA . ASN A 1 95 ? -0.784 -12.296 -9.147 1.00 71.19 95 ASN A CA 1
ATOM 802 C C . ASN A 1 95 ? -0.595 -13.722 -9.672 1.00 71.19 95 ASN A C 1
ATOM 804 O O . ASN A 1 95 ? -1.124 -14.089 -10.714 1.00 71.19 95 ASN A O 1
ATOM 808 N N . ASP A 1 96 ? 0.237 -14.486 -8.962 1.00 66.19 96 ASP A N 1
ATOM 809 C CA . ASP A 1 96 ? 0.424 -15.906 -9.238 1.00 66.19 96 ASP A CA 1
ATOM 810 C C . ASP A 1 96 ? -0.902 -16.649 -9.003 1.00 66.19 96 ASP A C 1
ATOM 812 O O . ASP A 1 96 ? -1.660 -16.292 -8.096 1.00 66.19 96 ASP A O 1
ATOM 816 N N . GLY A 1 97 ? -1.187 -17.665 -9.819 1.00 57.41 97 GLY A N 1
ATOM 817 C CA . GLY A 1 97 ? -2.481 -18.353 -9.874 1.00 57.41 97 GLY A CA 1
ATOM 818 C C . GLY A 1 97 ? -2.918 -18.959 -8.538 1.00 57.41 97 GLY A C 1
ATOM 819 O O . GLY A 1 97 ? -4.113 -19.106 -8.295 1.00 57.41 97 GLY A O 1
ATOM 820 N N . HIS A 1 98 ? -1.972 -19.242 -7.641 1.00 57.97 98 HIS A N 1
ATOM 821 C CA . HIS A 1 98 ? -2.255 -19.772 -6.309 1.00 57.97 98 HIS A CA 1
ATOM 822 C C . HIS A 1 98 ? -2.698 -18.704 -5.294 1.00 57.97 98 HIS A C 1
ATOM 824 O O . HIS A 1 98 ? -3.466 -19.017 -4.385 1.00 57.97 98 HIS A O 1
ATOM 830 N N . ILE A 1 99 ? -2.248 -17.448 -5.428 1.00 62.16 99 ILE A N 1
ATOM 831 C CA . ILE A 1 99 ? -2.599 -16.342 -4.517 1.00 62.16 99 ILE A CA 1
ATOM 832 C C . ILE A 1 99 ? -2.712 -15.040 -5.332 1.00 62.16 99 ILE A C 1
ATOM 834 O O . ILE A 1 99 ? -1.764 -14.246 -5.383 1.00 62.16 99 ILE A O 1
ATOM 838 N N . PRO A 1 100 ? -3.866 -14.780 -5.977 1.00 76.12 100 PRO A N 1
ATOM 839 C CA . PRO A 1 100 ? -4.056 -13.615 -6.837 1.00 76.12 100 PRO A CA 1
ATOM 840 C C . PRO A 1 100 ? -4.302 -12.339 -6.007 1.00 76.12 100 PRO A C 1
ATOM 842 O O . PRO A 1 100 ? -5.388 -11.752 -6.026 1.00 76.12 100 PRO A O 1
ATOM 845 N N . GLN A 1 101 ? -3.291 -11.917 -5.235 1.00 83.19 101 GLN A N 1
ATOM 846 C CA . GLN A 1 101 ? -3.379 -10.831 -4.251 1.00 83.19 101 GLN A CA 1
ATOM 847 C C . GLN A 1 101 ? -3.880 -9.526 -4.882 1.00 83.19 101 GLN A C 1
ATOM 849 O O . GLN A 1 101 ? -4.750 -8.865 -4.318 1.00 83.19 101 GLN A O 1
ATOM 854 N N . PHE A 1 102 ? -3.374 -9.170 -6.066 1.00 88.19 102 PHE A N 1
ATOM 855 C CA . PHE A 1 102 ? -3.805 -7.967 -6.781 1.00 88.19 102 PHE A CA 1
ATOM 856 C C . PHE A 1 102 ? -5.296 -8.000 -7.130 1.00 88.19 102 PHE A C 1
ATOM 858 O O . PHE A 1 102 ? -6.024 -7.049 -6.835 1.00 88.19 102 PHE A O 1
ATOM 865 N N . ASN A 1 103 ? -5.767 -9.100 -7.729 1.00 85.31 103 ASN A N 1
ATOM 866 C CA . ASN A 1 103 ? -7.180 -9.247 -8.077 1.00 85.31 103 ASN A CA 1
ATOM 867 C C . ASN A 1 103 ? -8.069 -9.229 -6.834 1.00 85.31 103 ASN A C 1
ATOM 869 O O . ASN A 1 103 ? -9.126 -8.603 -6.864 1.00 85.31 103 ASN A O 1
ATOM 873 N N . ARG A 1 104 ? -7.628 -9.853 -5.739 1.00 84.94 104 ARG A N 1
ATOM 874 C CA . ARG A 1 104 ? -8.380 -9.908 -4.484 1.00 84.94 104 ARG A CA 1
ATOM 875 C C . ARG A 1 104 ? -8.490 -8.542 -3.813 1.00 84.94 104 ARG A C 1
ATOM 877 O O . ARG A 1 104 ? -9.599 -8.125 -3.501 1.00 84.94 104 ARG A O 1
ATOM 884 N N . LEU A 1 105 ? -7.390 -7.799 -3.688 1.00 88.62 105 LEU A N 1
ATOM 885 C CA . LEU A 1 105 ? -7.410 -6.431 -3.154 1.00 88.62 105 LEU A CA 1
ATOM 886 C C . LEU A 1 105 ? -8.318 -5.513 -3.978 1.00 88.62 105 LEU A C 1
ATOM 888 O O . LEU A 1 105 ? -9.108 -4.750 -3.425 1.00 88.62 105 LEU A O 1
ATOM 892 N N . ARG A 1 106 ? -8.246 -5.608 -5.309 1.00 89.25 106 ARG A N 1
ATOM 893 C CA . ARG A 1 106 ? -9.120 -4.847 -6.204 1.00 89.25 106 ARG A CA 1
ATOM 894 C C . ARG A 1 106 ? -10.595 -5.241 -6.059 1.00 89.25 106 ARG A C 1
ATOM 896 O O . ARG A 1 106 ? -11.447 -4.354 -6.081 1.00 89.25 106 ARG A O 1
ATOM 903 N N . ALA A 1 107 ? -10.887 -6.536 -5.928 1.00 86.56 107 ALA A N 1
ATOM 904 C CA . ALA A 1 107 ? -12.243 -7.040 -5.733 1.00 86.56 107 ALA A CA 1
ATOM 905 C C . ALA A 1 107 ? -12.828 -6.529 -4.413 1.00 86.56 107 ALA A C 1
ATOM 907 O O . ALA A 1 107 ? -13.899 -5.937 -4.431 1.00 86.56 107 ALA A O 1
ATOM 908 N N . ILE A 1 108 ? -12.084 -6.639 -3.303 1.00 83.25 108 ILE A N 1
ATOM 909 C CA . ILE A 1 108 ? -12.487 -6.098 -1.994 1.00 83.25 108 ILE A CA 1
ATOM 910 C C . ILE A 1 108 ? -12.775 -4.596 -2.101 1.00 83.25 108 ILE A C 1
ATOM 912 O O . ILE A 1 108 ? -13.801 -4.132 -1.616 1.00 83.25 108 ILE A O 1
ATOM 916 N N . ALA A 1 109 ? -11.918 -3.843 -2.796 1.00 88.56 109 ALA A N 1
ATOM 917 C CA . ALA A 1 109 ? -12.099 -2.404 -2.993 1.00 88.56 109 ALA A CA 1
ATOM 918 C C . ALA A 1 109 ? -13.352 -2.039 -3.811 1.00 88.56 109 ALA A C 1
ATOM 920 O O . ALA A 1 109 ? -13.815 -0.904 -3.737 1.00 88.56 109 ALA A O 1
ATOM 921 N N . ALA A 1 110 ? -13.865 -2.970 -4.622 1.00 86.50 110 ALA A N 1
ATOM 922 C CA . ALA A 1 110 ? -15.067 -2.782 -5.431 1.00 86.50 110 ALA A CA 1
ATOM 923 C C . ALA A 1 110 ? -16.360 -3.140 -4.686 1.00 86.50 110 ALA A C 1
ATOM 925 O O . ALA A 1 110 ? -17.426 -2.725 -5.133 1.00 86.50 110 ALA A O 1
ATOM 926 N N . LEU A 1 111 ? -16.279 -3.914 -3.594 1.00 79.69 111 LEU A N 1
ATOM 927 C CA . LEU A 1 111 ? -17.461 -4.411 -2.882 1.00 79.69 111 LEU A CA 1
ATOM 928 C C . LEU A 1 111 ? -18.281 -3.276 -2.260 1.00 79.69 111 LEU A C 1
ATOM 930 O O . LEU A 1 111 ? -19.506 -3.320 -2.279 1.00 79.69 111 LEU A O 1
ATOM 934 N N . ASP A 1 112 ? -17.612 -2.267 -1.699 1.00 81.19 112 ASP A N 1
ATOM 935 C CA . ASP A 1 112 ? -18.271 -1.181 -0.979 1.00 81.19 112 ASP A CA 1
ATOM 936 C C . ASP A 1 112 ? -17.410 0.087 -0.998 1.00 81.19 112 ASP A C 1
ATOM 938 O O . ASP A 1 112 ? -16.195 0.033 -0.812 1.00 81.19 112 ASP A O 1
ATOM 942 N N . LYS A 1 113 ? -18.040 1.259 -1.146 1.00 80.06 113 LYS A N 1
ATOM 943 C CA . LYS A 1 113 ? -17.357 2.565 -1.083 1.00 80.06 113 LYS A CA 1
ATOM 944 C C . LYS A 1 113 ? -16.647 2.815 0.255 1.00 80.06 113 LYS A C 1
ATOM 946 O O . LYS A 1 113 ? -15.724 3.624 0.323 1.00 80.06 113 LYS A O 1
ATOM 951 N N . ARG A 1 114 ? -17.083 2.141 1.321 1.00 79.31 114 ARG A N 1
ATOM 952 C CA . ARG A 1 114 ? -16.503 2.206 2.666 1.00 79.31 114 ARG A CA 1
ATOM 953 C C . ARG A 1 114 ? -15.315 1.263 2.833 1.00 79.31 114 ARG A C 1
ATOM 955 O O . ARG A 1 114 ? -14.614 1.375 3.836 1.00 79.31 114 ARG A O 1
ATOM 962 N N . PHE A 1 115 ? -15.068 0.350 1.890 1.00 84.75 115 PHE A N 1
ATOM 963 C CA . PHE A 1 115 ? -13.892 -0.516 1.909 1.00 84.75 115 PHE A CA 1
ATOM 964 C C . PHE A 1 115 ? -12.732 0.199 1.230 1.00 84.75 115 PHE A C 1
ATOM 966 O O . PHE A 1 115 ? -12.620 0.282 0.007 1.00 84.75 115 PHE A O 1
ATOM 973 N N . LYS A 1 116 ? -11.846 0.747 2.055 1.00 90.88 116 LYS A N 1
ATOM 974 C CA . LYS A 1 116 ? -10.673 1.475 1.592 1.00 90.88 116 LYS A CA 1
ATOM 975 C C . LYS A 1 116 ? -9.488 0.526 1.565 1.00 90.88 116 LYS A C 1
ATOM 977 O O . LYS A 1 116 ? -8.956 0.163 2.604 1.00 90.88 116 LYS A O 1
ATOM 982 N N . VAL A 1 117 ? -9.081 0.110 0.377 1.00 93.00 117 VAL A N 1
ATOM 983 C CA . VAL A 1 117 ? -8.013 -0.881 0.218 1.00 93.00 117 VAL A CA 1
ATOM 984 C C . VAL A 1 117 ? -6.760 -0.208 -0.312 1.00 93.00 117 VAL A C 1
ATOM 986 O O . VAL A 1 117 ? -6.816 0.488 -1.328 1.00 93.00 117 VAL A O 1
ATOM 989 N N . TYR A 1 118 ? -5.632 -0.425 0.357 1.00 96.19 118 TYR A N 1
ATOM 990 C CA . TYR A 1 118 ? -4.387 0.274 0.093 1.00 96.19 118 TYR A CA 1
ATOM 991 C C . TYR A 1 118 ? -3.204 -0.672 -0.076 1.00 96.19 118 TYR A C 1
ATOM 993 O O . TYR A 1 118 ? -2.971 -1.548 0.754 1.00 96.19 118 TYR A O 1
ATOM 1001 N N . TYR A 1 119 ? -2.381 -0.401 -1.089 1.00 96.94 119 TYR A N 1
ATOM 1002 C CA . TYR A 1 119 ? -0.960 -0.719 -0.985 1.00 96.94 119 TYR A CA 1
ATOM 1003 C C . TYR A 1 119 ? -0.234 0.399 -0.239 1.00 96.94 119 TYR A C 1
ATOM 1005 O O . TYR A 1 119 ? -0.453 1.580 -0.525 1.00 96.94 119 TYR A O 1
ATOM 1013 N N . CYS A 1 120 ? 0.673 0.022 0.657 1.00 97.25 120 CYS A N 1
ATOM 1014 C CA . CYS A 1 120 ? 1.548 0.932 1.387 1.00 97.25 120 CYS A CA 1
ATOM 1015 C C . CYS A 1 120 ? 3.005 0.535 1.180 1.00 97.25 120 CYS A C 1
ATOM 1017 O O . CYS A 1 120 ? 3.389 -0.605 1.427 1.00 97.25 120 CYS A O 1
ATOM 1019 N N . ALA A 1 121 ? 3.826 1.478 0.733 1.00 97.31 121 ALA A N 1
ATOM 1020 C CA . ALA A 1 121 ? 5.217 1.208 0.403 1.00 97.31 121 ALA A CA 1
ATOM 1021 C C . ALA A 1 121 ? 6.095 2.440 0.691 1.00 97.31 121 ALA A C 1
ATOM 1023 O O . ALA A 1 121 ? 5.631 3.564 0.506 1.00 97.31 121 ALA A O 1
ATOM 1024 N N . PRO A 1 122 ? 7.354 2.292 1.128 1.00 97.12 122 PRO A N 1
ATOM 1025 C CA . PRO A 1 122 ? 8.189 3.429 1.518 1.00 97.12 122 PRO A CA 1
ATOM 1026 C C . PRO A 1 122 ? 8.665 4.247 0.304 1.00 97.12 122 PRO A C 1
ATOM 1028 O O . PRO A 1 122 ? 8.927 3.695 -0.767 1.00 97.12 122 PRO A O 1
ATOM 1031 N N . LYS A 1 123 ? 8.826 5.568 0.468 1.00 96.25 123 LYS A N 1
ATOM 1032 C CA . LYS A 1 123 ? 9.514 6.473 -0.486 1.00 96.25 123 LYS A CA 1
ATOM 1033 C C . LYS A 1 123 ? 10.960 6.775 -0.067 1.00 96.25 123 LYS A C 1
ATOM 1035 O O . LYS A 1 123 ? 11.518 7.802 -0.449 1.00 96.25 123 LYS A O 1
ATOM 1040 N N . PHE A 1 124 ? 11.543 5.875 0.710 1.00 95.62 124 PHE A N 1
ATOM 1041 C CA . PHE A 1 124 ? 12.900 5.909 1.248 1.00 95.62 124 PHE A CA 1
ATOM 1042 C C . PHE A 1 124 ? 13.460 4.480 1.243 1.00 95.62 124 PHE A C 1
ATOM 1044 O O . PHE A 1 124 ? 12.700 3.516 1.107 1.00 95.62 124 PHE A O 1
ATOM 1051 N N . HIS A 1 125 ? 14.780 4.314 1.348 1.00 94.69 125 HIS A N 1
ATOM 1052 C CA . HIS A 1 125 ? 15.405 2.988 1.210 1.00 94.69 125 HIS A CA 1
ATOM 1053 C C . HIS A 1 125 ? 16.583 2.725 2.152 1.00 94.69 125 HIS A C 1
ATOM 1055 O O . HIS A 1 125 ? 16.969 1.564 2.305 1.00 94.69 125 HIS A O 1
ATOM 1061 N N . SER A 1 126 ? 17.151 3.750 2.787 1.00 95.31 126 SER A N 1
ATOM 1062 C CA . SER A 1 126 ? 18.248 3.585 3.743 1.00 95.31 126 SER A CA 1
ATOM 1063 C C . SER A 1 126 ? 17.759 3.425 5.186 1.00 95.31 126 SER A C 1
ATOM 1065 O O . SER A 1 126 ? 16.668 3.872 5.547 1.00 95.31 126 SER A O 1
ATOM 1067 N N . ASN A 1 127 ? 18.585 2.804 6.033 1.00 95.50 127 ASN A N 1
ATOM 1068 C CA . ASN A 1 127 ? 18.295 2.693 7.467 1.00 95.50 127 ASN A CA 1
ATOM 1069 C C . ASN A 1 127 ? 18.346 4.050 8.171 1.00 95.50 127 ASN A C 1
ATOM 1071 O O . ASN A 1 127 ? 17.549 4.294 9.072 1.00 95.50 127 ASN A O 1
ATOM 1075 N N . THR A 1 128 ? 19.241 4.939 7.736 1.00 97.00 128 THR A N 1
ATOM 1076 C CA . THR A 1 128 ? 19.332 6.306 8.255 1.00 97.00 128 THR A CA 1
ATOM 1077 C C . THR A 1 128 ? 18.038 7.074 7.992 1.00 97.00 128 THR A C 1
ATOM 1079 O O . THR A 1 128 ? 17.468 7.618 8.932 1.00 97.00 128 THR A O 1
ATOM 1082 N N . GLU A 1 129 ? 17.513 7.046 6.758 1.00 96.75 129 GLU A N 1
ATOM 1083 C CA . GLU A 1 129 ? 16.211 7.654 6.447 1.00 96.75 129 GLU A CA 1
ATOM 1084 C C . GLU A 1 129 ? 15.094 7.051 7.303 1.00 96.75 129 GLU A C 1
ATOM 1086 O O . GLU A 1 129 ? 14.320 7.796 7.898 1.00 96.75 129 GLU A O 1
ATOM 1091 N N . PHE A 1 130 ? 15.025 5.717 7.410 1.00 97.06 130 PHE A N 1
ATOM 1092 C CA . PHE A 1 130 ? 14.007 5.052 8.226 1.00 97.06 130 PHE A CA 1
ATOM 1093 C C . PHE A 1 130 ? 14.038 5.536 9.681 1.00 97.06 130 PHE A C 1
ATOM 1095 O O . PHE A 1 130 ? 13.002 5.932 10.207 1.00 97.06 130 PHE A O 1
ATOM 1102 N N . GLN A 1 131 ? 15.210 5.546 10.321 1.00 97.44 131 GLN A N 1
ATOM 1103 C CA . GLN A 1 131 ? 15.351 5.983 11.711 1.00 97.44 131 GLN A CA 1
ATOM 1104 C C . GLN A 1 131 ? 14.952 7.450 11.883 1.00 97.44 131 GLN A C 1
ATOM 1106 O O . GLN A 1 131 ? 14.178 7.771 12.783 1.00 97.44 131 GLN A O 1
ATOM 1111 N N . THR A 1 132 ? 15.430 8.337 11.006 1.00 98.06 132 THR A N 1
ATOM 1112 C CA . THR A 1 132 ? 15.069 9.758 11.047 1.00 98.06 132 THR A CA 1
ATOM 1113 C C . THR A 1 132 ? 13.563 9.957 10.896 1.00 98.06 132 THR A C 1
ATOM 1115 O O . THR A 1 132 ? 12.975 10.741 11.637 1.00 98.06 132 THR A O 1
ATOM 1118 N N . LEU A 1 133 ? 12.916 9.256 9.966 1.00 97.69 133 LEU A N 1
ATOM 1119 C CA . LEU A 1 133 ? 11.476 9.376 9.741 1.00 97.69 133 LEU A CA 1
ATOM 1120 C C . LEU A 1 133 ? 10.660 8.773 10.888 1.00 97.69 133 LEU A C 1
ATOM 1122 O O . LEU A 1 133 ? 9.671 9.371 11.304 1.00 97.69 133 LEU A O 1
ATOM 1126 N N . PHE A 1 134 ? 11.091 7.632 11.425 1.00 97.19 134 PHE A N 1
ATOM 1127 C CA . PHE A 1 134 ? 10.446 6.959 12.548 1.00 97.19 134 PHE A CA 1
ATOM 1128 C C . PHE A 1 134 ? 10.407 7.853 13.790 1.00 97.19 134 PHE A C 1
ATOM 1130 O O . PHE A 1 134 ? 9.335 8.104 14.334 1.00 97.19 134 PHE A O 1
ATOM 1137 N N . TRP A 1 135 ? 11.555 8.405 14.197 1.00 96.56 135 TRP A N 1
ATOM 1138 C CA . TRP A 1 135 ? 11.637 9.255 15.389 1.00 96.56 135 TRP A CA 1
ATOM 1139 C C . TRP A 1 135 ? 10.880 10.578 15.253 1.00 96.56 135 TRP A C 1
ATOM 1141 O O . TRP A 1 135 ? 10.454 11.145 16.255 1.00 96.56 135 TRP A O 1
ATOM 1151 N N . ASN A 1 136 ? 10.677 11.051 14.023 1.00 97.12 136 ASN A N 1
ATOM 1152 C CA . ASN A 1 136 ? 9.950 12.285 13.750 1.00 97.12 136 ASN A CA 1
ATOM 1153 C C . ASN A 1 136 ? 8.455 12.078 13.444 1.00 97.12 136 ASN A C 1
ATOM 1155 O O . ASN A 1 136 ? 7.787 13.067 13.157 1.00 97.12 136 ASN A O 1
ATOM 1159 N N . ASN A 1 137 ? 7.921 10.848 13.505 1.00 95.38 137 ASN A N 1
ATOM 1160 C CA . ASN A 1 137 ? 6.551 10.516 13.072 1.00 95.38 137 ASN A CA 1
ATOM 1161 C C . ASN A 1 137 ? 6.263 10.984 11.630 1.00 95.38 137 ASN A C 1
ATOM 1163 O O . ASN A 1 137 ? 5.310 11.721 11.383 1.00 95.38 137 ASN A O 1
ATOM 1167 N N . LYS A 1 138 ? 7.149 10.618 10.692 1.00 96.81 138 LYS A N 1
ATOM 1168 C CA . LYS A 1 138 ? 7.100 11.024 9.275 1.00 96.81 138 LYS A CA 1
ATOM 1169 C C . LYS A 1 138 ? 7.099 9.855 8.283 1.00 96.81 138 LYS A C 1
ATOM 1171 O O . LYS A 1 138 ? 7.338 10.040 7.091 1.00 96.81 138 LYS A O 1
ATOM 1176 N N . ILE A 1 139 ? 6.866 8.633 8.738 1.00 97.00 139 ILE A N 1
ATOM 1177 C CA . ILE A 1 139 ? 6.770 7.433 7.906 1.00 97.00 139 ILE A CA 1
ATOM 1178 C C . ILE A 1 139 ? 5.554 7.499 6.975 1.00 97.00 139 ILE A C 1
ATOM 1180 O O . ILE A 1 139 ? 5.707 7.200 5.788 1.00 97.00 139 ILE A O 1
ATOM 1184 N N . ILE A 1 140 ? 4.365 7.901 7.445 1.00 95.81 140 ILE A N 1
ATOM 1185 C CA . ILE A 1 140 ? 3.144 7.883 6.613 1.00 95.81 140 ILE A CA 1
ATOM 1186 C C . ILE A 1 140 ? 3.243 8.926 5.494 1.00 95.81 140 ILE A C 1
ATOM 1188 O O . ILE A 1 140 ? 2.971 8.607 4.335 1.00 95.81 140 ILE A O 1
ATOM 1192 N N . GLU A 1 141 ? 3.692 10.150 5.795 1.00 94.75 141 GLU A N 1
ATOM 1193 C CA . GLU A 1 141 ? 3.895 11.195 4.774 1.00 94.75 141 GLU A CA 1
ATOM 1194 C C . GLU A 1 141 ? 4.981 10.827 3.744 1.00 94.75 141 GLU A C 1
ATOM 1196 O O . GLU A 1 141 ? 4.877 11.193 2.569 1.00 94.75 141 GLU A O 1
ATOM 1201 N N . ASN A 1 142 ? 5.972 10.026 4.149 1.00 96.19 142 ASN A N 1
ATOM 1202 C CA . ASN A 1 142 ? 7.030 9.503 3.284 1.00 96.19 142 ASN A CA 1
ATOM 1203 C C . ASN A 1 142 ? 6.732 8.083 2.775 1.00 96.19 142 ASN A C 1
ATOM 1205 O O . ASN A 1 142 ? 7.636 7.340 2.387 1.00 96.19 142 ASN A O 1
ATOM 1209 N N . SER A 1 143 ? 5.451 7.717 2.711 1.00 97.00 143 SER A N 1
ATOM 1210 C CA . SER A 1 143 ? 4.972 6.488 2.083 1.00 97.00 143 SER A CA 1
ATOM 1211 C C . SER A 1 143 ? 4.224 6.779 0.778 1.00 97.00 143 SER A C 1
ATOM 1213 O O . SER A 1 143 ? 3.576 7.809 0.586 1.00 97.00 143 SER A O 1
ATOM 1215 N N . ALA A 1 144 ? 4.322 5.858 -0.170 1.00 97.12 144 ALA A N 1
ATOM 1216 C CA . ALA A 1 144 ? 3.394 5.731 -1.275 1.00 97.12 144 ALA A CA 1
ATOM 1217 C C . ALA A 1 144 ? 2.201 4.910 -0.794 1.00 97.12 144 ALA A C 1
ATOM 1219 O O . ALA A 1 144 ? 2.322 3.716 -0.522 1.00 97.12 144 ALA A O 1
ATOM 1220 N N . ILE A 1 145 ? 1.060 5.579 -0.679 1.00 97.00 145 ILE A N 1
ATOM 1221 C CA . ILE A 1 145 ? -0.214 4.957 -0.339 1.00 97.00 145 ILE A CA 1
ATOM 1222 C C . ILE A 1 145 ? -1.055 4.952 -1.606 1.00 97.00 145 ILE A C 1
ATOM 1224 O O . ILE A 1 145 ? -1.213 5.988 -2.252 1.00 97.00 145 ILE A O 1
ATOM 1228 N N . ILE A 1 146 ? -1.555 3.789 -2.001 1.00 96.50 146 ILE A N 1
ATOM 1229 C CA . ILE A 1 146 ? -2.200 3.597 -3.300 1.00 96.50 146 ILE A CA 1
ATOM 1230 C C . ILE A 1 146 ? -3.564 2.976 -3.065 1.00 96.50 146 ILE A C 1
ATOM 1232 O O . ILE A 1 146 ? -3.641 1.808 -2.704 1.00 96.50 146 ILE A O 1
ATOM 1236 N N . ASN A 1 147 ? -4.634 3.741 -3.292 1.00 95.44 147 ASN A N 1
ATOM 1237 C CA . ASN A 1 147 ? -5.990 3.200 -3.251 1.00 95.44 147 ASN A CA 1
ATOM 1238 C C . ASN A 1 147 ? -6.207 2.224 -4.419 1.00 95.44 147 ASN A C 1
ATOM 1240 O O . ASN A 1 147 ? -6.230 2.639 -5.584 1.00 95.44 147 ASN A O 1
ATOM 1244 N N . CYS A 1 148 ? -6.397 0.947 -4.089 1.00 94.88 148 CYS A N 1
ATOM 1245 C CA . CYS A 1 148 ? -6.567 -0.155 -5.029 1.00 94.88 148 CYS A CA 1
ATOM 1246 C C . CYS A 1 148 ? -7.871 -0.070 -5.835 1.00 94.88 148 CYS A C 1
ATOM 1248 O O . CYS A 1 148 ? -7.949 -0.664 -6.909 1.00 94.88 148 CYS A O 1
ATOM 1250 N N . ASN A 1 149 ? -8.865 0.713 -5.398 1.00 93.38 149 ASN A N 1
ATOM 1251 C CA . ASN A 1 149 ? -10.089 0.931 -6.171 1.00 93.38 149 ASN A CA 1
ATOM 1252 C C . ASN A 1 149 ? -9.814 1.636 -7.513 1.00 93.38 149 ASN A C 1
ATOM 1254 O O . ASN A 1 149 ? -10.547 1.457 -8.481 1.00 93.38 149 ASN A O 1
ATOM 1258 N N . GLN A 1 150 ? -8.713 2.389 -7.633 1.00 94.81 150 GLN A N 1
ATOM 1259 C CA . GLN A 1 150 ? -8.308 2.985 -8.916 1.00 94.81 150 GLN A CA 1
ATOM 1260 C C . GLN A 1 150 ? -8.069 1.919 -9.997 1.00 94.81 150 GLN A C 1
ATOM 1262 O O . GLN A 1 150 ? -8.303 2.168 -11.178 1.00 94.81 150 GLN A O 1
ATOM 1267 N N . PHE A 1 151 ? -7.682 0.702 -9.606 1.00 93.62 151 PHE A N 1
ATOM 1268 C CA . PHE A 1 151 ? -7.452 -0.406 -10.532 1.00 93.62 151 PHE A CA 1
ATOM 1269 C C . PHE A 1 151 ? -8.747 -1.076 -11.027 1.00 93.62 151 PHE A C 1
ATOM 1271 O O . PHE A 1 151 ? -8.684 -1.979 -11.865 1.00 93.62 151 PHE A O 1
ATOM 1278 N N . ASN A 1 152 ? -9.920 -0.639 -10.549 1.00 91.88 152 ASN A N 1
ATOM 1279 C CA . ASN A 1 152 ? -11.227 -1.039 -11.082 1.00 91.88 152 ASN A CA 1
ATOM 1280 C C . ASN A 1 152 ? -11.664 -0.230 -12.310 1.00 91.88 152 ASN A C 1
ATOM 1282 O O . ASN A 1 152 ? -12.641 -0.602 -12.966 1.00 91.88 152 ASN A O 1
ATOM 1286 N N . GLN A 1 153 ? -10.945 0.842 -12.646 1.00 92.25 153 GLN A N 1
ATOM 1287 C CA . GLN A 1 153 ? -11.225 1.656 -13.826 1.00 92.25 153 GLN A CA 1
ATOM 1288 C C . GLN A 1 153 ? -10.960 0.869 -15.117 1.00 92.25 153 GLN A C 1
ATOM 1290 O O . GLN A 1 153 ? -10.083 0.004 -15.162 1.00 92.25 153 GLN A O 1
ATOM 1295 N N . GLN A 1 154 ? -11.682 1.209 -16.190 1.00 89.00 154 GLN A N 1
ATOM 1296 C CA . GLN A 1 154 ? -11.597 0.531 -17.493 1.00 89.00 154 GLN A CA 1
ATOM 1297 C C . GLN A 1 154 ? -10.156 0.435 -18.021 1.00 89.00 154 GLN A C 1
ATOM 1299 O O . GLN A 1 154 ? -9.758 -0.593 -18.562 1.00 89.00 154 GLN A O 1
ATOM 1304 N N . GLY A 1 155 ? -9.336 1.465 -17.783 1.00 90.00 155 GLY A N 1
ATOM 1305 C CA . GLY A 1 155 ? -7.929 1.478 -18.183 1.00 90.00 155 GLY A CA 1
ATOM 1306 C C . GLY A 1 155 ? -7.078 0.361 -17.565 1.00 90.00 155 GLY A C 1
ATOM 1307 O O . GLY A 1 155 ? -6.066 -0.002 -18.159 1.00 90.00 155 GLY A O 1
ATOM 1308 N N . PHE A 1 156 ? -7.481 -0.213 -16.429 1.00 91.31 156 PHE A N 1
ATOM 1309 C CA . PHE A 1 156 ? -6.787 -1.291 -15.710 1.00 91.31 156 PHE A CA 1
ATOM 1310 C C . PHE A 1 156 ? -7.467 -2.665 -15.878 1.00 91.31 156 PHE A C 1
ATOM 1312 O O . PHE A 1 156 ? -7.234 -3.584 -15.087 1.00 91.31 156 PHE A O 1
ATOM 1319 N N . LYS A 1 157 ? -8.312 -2.818 -16.903 1.00 89.38 157 LYS A N 1
ATOM 1320 C CA . LYS A 1 157 ? -9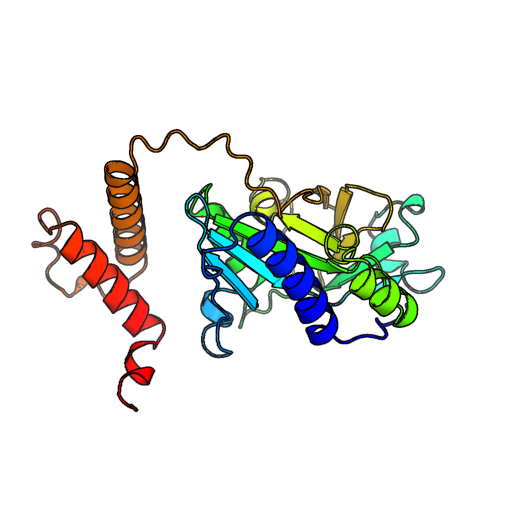.006 -4.067 -17.242 1.00 89.38 157 LYS A CA 1
ATOM 1321 C C . LYS A 1 157 ? -8.727 -4.481 -18.695 1.00 89.38 157 LYS A C 1
ATOM 1323 O O . LYS A 1 157 ? -8.328 -3.627 -19.497 1.00 89.38 157 LYS A O 1
ATOM 1328 N N . PRO A 1 158 ? -8.931 -5.760 -19.058 1.00 88.06 158 PRO A N 1
ATOM 1329 C CA . PRO A 1 158 ? -8.831 -6.197 -20.445 1.00 88.06 158 PRO A CA 1
ATOM 1330 C C . PRO A 1 158 ? -9.791 -5.417 -21.365 1.00 88.06 158 PRO A C 1
ATOM 1332 O O . PRO A 1 158 ? -10.863 -5.011 -20.914 1.00 88.06 158 PRO A O 1
ATOM 1335 N N . PRO A 1 159 ? -9.416 -5.176 -22.636 1.00 88.12 159 PRO A N 1
ATOM 1336 C CA . PRO A 1 159 ? -8.150 -5.561 -23.276 1.00 88.12 159 PRO A CA 1
ATOM 1337 C C . PRO A 1 159 ? -6.983 -4.602 -22.966 1.00 88.12 159 PRO A C 1
ATOM 1339 O O . PRO A 1 159 ? -5.861 -4.803 -23.428 1.00 88.12 159 PRO A O 1
ATOM 1342 N N . TYR A 1 160 ? -7.223 -3.530 -22.207 1.00 87.00 160 TYR A N 1
ATOM 1343 C CA . TYR A 1 160 ? -6.246 -2.463 -21.999 1.00 87.00 160 TYR A CA 1
ATOM 1344 C C . TYR A 1 160 ? -5.121 -2.849 -21.038 1.00 87.00 160 TYR A C 1
ATOM 1346 O O . TYR A 1 160 ? -4.004 -2.348 -21.188 1.00 87.00 160 TYR A O 1
ATOM 1354 N N . PHE A 1 161 ? -5.416 -3.679 -20.041 1.00 88.75 161 PHE A N 1
ATOM 1355 C CA . PHE A 1 161 ? -4.474 -4.211 -19.062 1.00 88.75 161 PHE A CA 1
ATOM 1356 C C . PHE A 1 161 ? -4.904 -5.613 -18.643 1.00 88.75 161 PHE A C 1
ATOM 1358 O O . PHE A 1 161 ? -6.057 -5.805 -18.260 1.00 88.75 161 PHE A O 1
ATOM 1365 N N . ASP A 1 162 ? -3.970 -6.553 -18.643 1.00 88.06 162 ASP A N 1
ATOM 1366 C CA . ASP A 1 162 ? -4.187 -7.877 -18.084 1.00 88.06 162 ASP A CA 1
ATOM 1367 C C . ASP A 1 162 ? -3.040 -8.211 -17.129 1.00 88.06 162 ASP A C 1
ATOM 1369 O O . ASP A 1 162 ? -1.875 -8.225 -17.516 1.00 88.06 162 ASP A O 1
ATOM 1373 N N . ILE A 1 163 ? -3.386 -8.432 -15.861 1.00 87.06 163 ILE A N 1
ATOM 1374 C CA . ILE A 1 163 ? -2.429 -8.814 -14.819 1.00 87.06 163 ILE A CA 1
ATOM 1375 C C . ILE A 1 163 ? -1.950 -10.266 -15.003 1.00 87.06 163 ILE A C 1
ATOM 1377 O O . ILE A 1 163 ? -0.909 -10.641 -14.472 1.00 87.06 163 ILE A O 1
ATOM 1381 N N . ASN A 1 164 ? -2.697 -11.069 -15.767 1.00 85.94 164 ASN A N 1
ATOM 1382 C CA . ASN A 1 164 ? -2.434 -12.479 -16.044 1.00 85.94 164 ASN A CA 1
ATOM 1383 C C . ASN A 1 164 ? -1.772 -12.704 -17.414 1.00 85.94 164 ASN A C 1
ATOM 1385 O O . ASN A 1 164 ? -1.707 -13.835 -17.883 1.00 85.94 164 ASN A O 1
ATOM 1389 N N . ASP A 1 165 ? -1.228 -11.660 -18.046 1.00 85.94 165 ASP A N 1
ATOM 1390 C CA . ASP A 1 165 ? -0.579 -11.720 -19.368 1.00 85.94 165 ASP A CA 1
ATOM 1391 C C . ASP A 1 165 ? 0.774 -12.472 -19.396 1.00 85.94 165 ASP A C 1
ATOM 1393 O O . ASP A 1 165 ? 1.535 -12.373 -20.363 1.00 85.94 165 ASP A O 1
ATOM 1397 N N . GLY A 1 166 ? 1.113 -13.183 -18.316 1.00 84.12 166 GLY A N 1
ATOM 1398 C CA . GLY A 1 166 ? 2.381 -13.887 -18.130 1.00 84.12 166 GLY A CA 1
ATOM 1399 C C . GLY A 1 166 ? 3.593 -12.977 -17.898 1.00 84.12 166 GLY A C 1
ATOM 1400 O O . GLY A 1 166 ? 4.711 -13.476 -17.756 1.00 84.12 166 GLY A O 1
ATOM 1401 N N . ARG A 1 167 ? 3.422 -11.648 -17.853 1.00 85.06 167 ARG A N 1
ATOM 1402 C CA . ARG A 1 167 ? 4.520 -10.696 -17.637 1.00 85.06 167 ARG A CA 1
ATOM 1403 C C . ARG A 1 167 ? 4.698 -10.373 -16.161 1.00 85.06 167 ARG A C 1
ATOM 1405 O O . ARG A 1 167 ? 3.822 -10.567 -15.324 1.00 85.06 167 ARG A O 1
ATOM 1412 N N . GLN A 1 168 ? 5.868 -9.830 -15.834 1.00 86.38 168 GLN A N 1
ATOM 1413 C CA . GLN A 1 168 ? 6.090 -9.236 -14.521 1.00 86.38 168 GLN A CA 1
ATOM 1414 C C . GLN A 1 168 ? 5.542 -7.811 -14.498 1.00 86.38 168 GLN A C 1
ATOM 1416 O O . GLN A 1 168 ? 5.925 -6.977 -15.320 1.00 86.38 168 GLN A O 1
ATOM 1421 N N . HIS A 1 169 ? 4.675 -7.541 -13.527 1.00 89.94 169 HIS A N 1
ATOM 1422 C CA . HIS A 1 169 ? 4.068 -6.232 -13.316 1.00 89.94 169 HIS A CA 1
ATOM 1423 C C . HIS A 1 169 ? 4.697 -5.561 -12.100 1.00 89.94 169 HIS A C 1
ATOM 1425 O O . HIS A 1 169 ? 4.869 -6.181 -11.047 1.00 89.94 169 HIS A O 1
ATOM 1431 N N . TYR A 1 170 ? 5.018 -4.279 -12.238 1.00 92.62 170 TYR A N 1
ATOM 1432 C CA . TYR A 1 170 ? 5.584 -3.474 -11.160 1.00 92.62 170 TYR A CA 1
ATOM 1433 C C . TYR A 1 170 ? 4.720 -2.258 -10.888 1.00 92.62 170 TYR A C 1
ATOM 1435 O O . TYR A 1 170 ? 4.285 -1.586 -11.814 1.00 92.62 170 TYR A O 1
ATOM 1443 N N . ILE A 1 171 ? 4.527 -1.922 -9.622 1.00 94.81 171 ILE A N 1
ATOM 1444 C CA . ILE A 1 171 ? 4.074 -0.587 -9.249 1.00 94.81 171 ILE A CA 1
ATOM 1445 C C . ILE A 1 171 ? 5.307 0.298 -9.106 1.00 94.81 171 ILE A C 1
ATOM 1447 O O . ILE A 1 171 ? 6.258 -0.079 -8.426 1.00 94.81 171 ILE A O 1
ATOM 1451 N N . VAL A 1 172 ? 5.280 1.466 -9.744 1.00 95.31 172 VAL A N 1
ATOM 1452 C CA . VAL A 1 172 ? 6.383 2.426 -9.813 1.00 95.31 172 VAL A CA 1
ATOM 1453 C C . VAL A 1 172 ? 5.912 3.792 -9.331 1.00 95.31 172 VAL A C 1
ATOM 1455 O O . VAL A 1 172 ? 4.855 4.272 -9.731 1.00 95.31 172 VAL A O 1
ATOM 1458 N N . TYR A 1 173 ? 6.693 4.443 -8.482 1.00 95.75 173 TYR A N 1
ATOM 1459 C CA . TYR A 1 173 ? 6.404 5.777 -7.950 1.00 95.75 173 TYR A CA 1
ATOM 1460 C C . TYR A 1 173 ? 7.713 6.466 -7.559 1.00 95.75 173 TYR A C 1
ATOM 1462 O O . TYR A 1 173 ? 8.742 5.812 -7.440 1.00 95.75 173 TYR A O 1
ATOM 1470 N N . ASN A 1 174 ? 7.717 7.777 -7.346 1.00 93.00 174 ASN A N 1
ATOM 1471 C CA . ASN A 1 174 ? 8.896 8.476 -6.832 1.00 93.00 174 ASN A CA 1
ATOM 1472 C C . ASN A 1 174 ? 8.543 9.329 -5.604 1.00 93.00 174 ASN A C 1
ATOM 1474 O O . ASN A 1 174 ? 7.398 9.338 -5.146 1.00 93.00 174 ASN A O 1
ATOM 1478 N N . SER A 1 175 ? 9.548 9.975 -5.014 1.00 90.00 175 SER A N 1
ATOM 1479 C CA . SER A 1 175 ? 9.376 10.740 -3.774 1.00 90.00 175 SER A CA 1
ATOM 1480 C C . SER A 1 175 ? 8.604 12.046 -3.980 1.00 90.00 175 SER A C 1
ATOM 1482 O O . SER A 1 175 ? 7.868 12.458 -3.087 1.00 90.00 175 SER A O 1
ATOM 1484 N N . VAL A 1 176 ? 8.729 12.667 -5.156 1.00 89.94 176 VAL A N 1
ATOM 1485 C CA . VAL A 1 176 ? 8.222 14.023 -5.434 1.00 89.94 176 VAL A CA 1
ATOM 1486 C C . VAL A 1 176 ? 6.855 14.052 -6.121 1.00 89.94 176 VAL A C 1
ATOM 1488 O O . VAL A 1 176 ? 6.097 15.005 -5.958 1.00 89.94 176 VAL A O 1
ATOM 1491 N N . SER A 1 177 ? 6.514 13.021 -6.895 1.00 91.06 177 SER A N 1
ATOM 1492 C CA . SER A 1 177 ? 5.272 12.961 -7.661 1.00 91.06 177 SER A CA 1
ATOM 1493 C C . SER A 1 177 ? 4.118 12.437 -6.815 1.00 91.06 177 SER A C 1
ATOM 1495 O O . SER A 1 177 ? 4.264 11.557 -5.965 1.00 91.06 177 SER A O 1
ATOM 1497 N N . THR A 1 178 ? 2.927 12.953 -7.095 1.00 92.31 178 THR A N 1
ATOM 1498 C CA . THR A 1 178 ? 1.657 12.397 -6.615 1.00 92.31 178 THR A CA 1
ATOM 1499 C C . THR A 1 178 ? 1.105 11.319 -7.546 1.00 92.31 178 THR A C 1
ATOM 1501 O O . THR A 1 178 ? 0.051 10.756 -7.261 1.00 92.31 178 THR A O 1
ATOM 1504 N N . THR A 1 179 ? 1.804 11.021 -8.639 1.00 93.81 179 THR A N 1
ATOM 1505 C CA . THR A 1 179 ? 1.426 10.018 -9.631 1.00 93.81 179 THR A CA 1
ATOM 1506 C C . THR A 1 179 ? 2.378 8.830 -9.545 1.00 93.81 179 THR A C 1
ATOM 1508 O O . THR A 1 179 ? 3.579 8.993 -9.333 1.00 93.81 179 THR A O 1
ATOM 1511 N N . GLY A 1 180 ? 1.841 7.631 -9.735 1.00 95.06 180 GLY A N 1
ATOM 1512 C CA . GLY A 1 180 ? 2.610 6.416 -9.969 1.00 95.06 180 GLY A CA 1
ATOM 1513 C C . GLY A 1 180 ? 2.135 5.701 -11.229 1.00 95.06 180 GLY A C 1
ATOM 1514 O O . GLY A 1 180 ? 1.183 6.133 -11.878 1.00 95.06 180 GLY A O 1
ATOM 1515 N N . TYR A 1 181 ? 2.813 4.617 -11.586 1.00 94.69 181 TYR A N 1
ATOM 1516 C CA . TYR A 1 181 ? 2.535 3.827 -12.778 1.00 94.69 181 TYR A CA 1
ATOM 1517 C C . TYR A 1 181 ? 2.492 2.341 -12.446 1.00 94.69 181 TYR A C 1
ATOM 1519 O O . TYR A 1 181 ? 3.361 1.833 -11.740 1.00 94.69 181 TYR A O 1
ATOM 1527 N N . LEU A 1 182 ? 1.491 1.635 -12.966 1.00 92.06 182 LEU A N 1
ATOM 1528 C CA . LEU A 1 182 ? 1.509 0.179 -13.049 1.00 92.06 182 LEU A CA 1
ATOM 1529 C C . LEU A 1 182 ? 2.200 -0.202 -14.364 1.00 92.06 182 LEU A C 1
ATOM 1531 O O . LEU A 1 182 ? 1.730 0.154 -15.444 1.00 92.06 182 LEU A O 1
ATOM 1535 N N . CYS A 1 183 ? 3.353 -0.852 -14.262 1.00 80.69 183 CYS A N 1
ATOM 1536 C CA . CYS A 1 183 ? 4.314 -1.057 -15.335 1.00 80.69 183 CYS A CA 1
ATOM 1537 C C . CYS A 1 183 ? 4.386 -2.528 -15.766 1.00 80.69 183 CYS A C 1
ATOM 1539 O O . CYS A 1 183 ? 5.069 -3.348 -15.157 1.00 80.69 183 CYS A O 1
ATOM 1541 N N . SER A 1 184 ? 3.715 -2.781 -16.885 1.00 77.06 184 SER A N 1
ATOM 1542 C CA . SER A 1 184 ? 3.979 -3.802 -17.920 1.00 77.06 184 SER A CA 1
ATOM 1543 C C . SER A 1 184 ? 3.715 -3.177 -19.298 1.00 77.06 184 SER A C 1
ATOM 1545 O O . SER A 1 184 ? 4.480 -3.356 -20.244 1.00 77.06 184 SER A O 1
ATOM 1547 N N . LYS A 1 185 ? 2.689 -2.319 -19.342 1.00 80.62 185 LYS A N 1
ATOM 1548 C CA . LYS A 1 185 ? 2.565 -1.098 -20.146 1.00 80.62 185 LYS A CA 1
ATOM 1549 C C . LYS A 1 185 ? 2.203 0.047 -19.183 1.00 80.62 185 LYS A C 1
ATOM 1551 O O . LYS A 1 185 ? 1.224 -0.127 -18.458 1.00 80.62 185 LYS A O 1
ATOM 1556 N N . PRO A 1 186 ? 2.950 1.165 -19.121 1.00 87.50 186 PRO A N 1
ATOM 1557 C CA . PRO A 1 186 ? 2.750 2.195 -18.101 1.00 87.50 186 PRO A CA 1
ATOM 1558 C C . PRO A 1 186 ? 1.319 2.740 -18.072 1.00 87.50 186 PRO A C 1
ATOM 1560 O O . PRO A 1 186 ? 0.838 3.319 -19.045 1.00 87.50 186 PRO A O 1
ATOM 1563 N N . LYS A 1 187 ? 0.646 2.575 -16.931 1.00 91.50 187 LYS A N 1
ATOM 1564 C CA . LYS A 1 187 ? -0.690 3.129 -16.665 1.00 91.50 187 LYS A CA 1
ATOM 1565 C C . LYS A 1 187 ? -0.676 3.941 -15.386 1.00 91.50 187 LYS A C 1
ATOM 1567 O O . LYS A 1 187 ? -0.354 3.410 -14.325 1.00 91.50 187 LYS A O 1
ATOM 1572 N N . GLY A 1 188 ? -0.996 5.225 -15.513 1.00 93.50 188 GLY A N 1
ATOM 1573 C CA . GLY A 1 188 ? -0.923 6.183 -14.417 1.00 93.50 188 GLY A CA 1
ATOM 1574 C C . GLY A 1 188 ? -2.024 5.982 -13.375 1.00 93.50 188 GLY A C 1
ATOM 1575 O O . GLY A 1 188 ? -3.182 5.780 -13.724 1.00 93.50 188 GLY A O 1
ATOM 1576 N N . PHE A 1 189 ? -1.669 6.093 -12.100 1.00 94.88 189 PHE A N 1
ATOM 1577 C CA . PHE A 1 189 ? -2.588 6.175 -10.963 1.00 94.88 189 PHE A CA 1
ATOM 1578 C C . PHE A 1 189 ? -2.142 7.298 -10.017 1.00 94.88 189 PHE A C 1
ATOM 1580 O O . PHE A 1 189 ? -1.017 7.792 -10.113 1.00 94.88 189 PHE A O 1
ATOM 1587 N N . ARG A 1 190 ? -3.001 7.705 -9.078 1.00 96.56 190 ARG A N 1
ATOM 1588 C CA . ARG A 1 190 ? -2.675 8.731 -8.079 1.00 96.56 190 ARG A CA 1
ATOM 1589 C C . ARG A 1 190 ? -2.357 8.113 -6.723 1.00 96.56 190 ARG A C 1
ATOM 1591 O O . ARG A 1 190 ? -3.005 7.163 -6.287 1.00 96.56 190 ARG A O 1
ATOM 1598 N N . LEU A 1 191 ? -1.374 8.685 -6.041 1.00 95.69 191 LEU A N 1
ATOM 1599 C CA . LEU A 1 191 ? -1.096 8.394 -4.643 1.00 95.69 191 LEU A CA 1
ATOM 1600 C C . LEU A 1 191 ? -2.155 9.056 -3.760 1.00 95.69 191 LEU A C 1
ATOM 1602 O O . LEU A 1 191 ? -2.519 10.218 -3.953 1.00 95.69 191 LEU A O 1
ATOM 1606 N N . THR A 1 192 ? -2.632 8.310 -2.774 1.00 93.75 192 THR A N 1
ATOM 1607 C CA . THR A 1 192 ? -3.541 8.787 -1.738 1.00 93.75 192 THR A CA 1
ATOM 1608 C C . THR A 1 192 ? -2.755 9.573 -0.692 1.00 93.75 192 THR A C 1
ATOM 1610 O O . THR A 1 192 ? -1.673 9.168 -0.271 1.00 93.75 192 THR A O 1
ATOM 1613 N N . LYS A 1 193 ? -3.307 10.709 -0.267 1.00 86.31 193 LYS A N 1
ATOM 1614 C CA . LYS A 1 193 ? -2.797 11.512 0.851 1.00 86.31 193 LYS A CA 1
ATOM 1615 C C . LYS A 1 193 ? -3.759 11.409 2.034 1.00 86.31 193 LYS A C 1
ATOM 1617 O O . LYS A 1 193 ? -4.933 11.115 1.835 1.00 86.31 193 LYS A O 1
ATOM 1622 N N . ASN A 1 194 ? -3.272 11.727 3.232 1.00 72.19 194 ASN A N 1
ATOM 1623 C CA . ASN A 1 194 ? -4.096 11.986 4.419 1.00 72.19 194 ASN A CA 1
ATOM 1624 C C . ASN A 1 194 ? -4.986 10.818 4.886 1.00 72.19 194 ASN A C 1
ATOM 1626 O O . ASN A 1 194 ? -6.085 11.053 5.376 1.00 72.19 194 ASN A O 1
ATOM 1630 N N . ILE A 1 195 ? -4.515 9.569 4.804 1.00 79.94 195 ILE A N 1
ATOM 1631 C CA . ILE A 1 195 ? -5.284 8.401 5.289 1.00 79.94 195 ILE A CA 1
ATOM 1632 C C . ILE A 1 195 ? -5.590 8.431 6.795 1.00 79.94 195 ILE A C 1
ATOM 1634 O O . ILE A 1 195 ? -6.523 7.785 7.247 1.00 79.94 195 ILE A O 1
ATOM 1638 N N . VAL A 1 196 ? -4.821 9.192 7.575 1.00 67.44 196 VAL A N 1
ATOM 1639 C CA . VAL A 1 196 ? -4.984 9.301 9.034 1.00 67.44 196 VAL A CA 1
ATOM 1640 C C . VAL A 1 196 ? -6.201 10.164 9.404 1.00 67.44 196 VAL A C 1
ATOM 1642 O O . VAL A 1 196 ? -6.739 10.073 10.509 1.00 67.44 196 VAL A O 1
ATOM 1645 N N . PHE A 1 197 ? -6.683 10.984 8.469 1.00 56.34 197 PHE A N 1
ATOM 1646 C CA . PHE A 1 197 ? -7.829 11.849 8.680 1.00 56.34 197 PHE A CA 1
ATOM 1647 C C . PHE A 1 197 ? -9.039 11.257 7.959 1.00 56.34 197 PHE A C 1
ATOM 1649 O O . PHE A 1 197 ? -9.279 11.547 6.789 1.00 56.34 197 PHE A O 1
ATOM 1656 N N . GLU A 1 198 ? -9.849 10.462 8.670 1.00 52.59 198 GLU A N 1
ATOM 1657 C CA . GLU A 1 198 ? -11.270 10.373 8.319 1.00 52.59 198 GLU A CA 1
ATOM 1658 C C . GLU A 1 198 ? -11.781 11.817 8.243 1.00 52.59 198 GLU A C 1
ATOM 1660 O O . GLU A 1 198 ? -11.831 12.514 9.266 1.00 52.59 198 GLU A O 1
ATOM 1665 N N . LYS A 1 199 ? -12.086 12.291 7.028 1.00 46.22 199 LYS A N 1
ATOM 1666 C CA . LYS A 1 199 ? -12.893 13.492 6.864 1.00 46.22 199 LYS A CA 1
ATOM 1667 C C . LYS A 1 199 ? -14.201 13.205 7.584 1.00 46.22 199 LYS A C 1
ATOM 1669 O O . LYS A 1 199 ? -14.923 12.290 7.210 1.00 46.22 199 LYS A O 1
ATOM 1674 N N . SER A 1 200 ? -14.493 13.981 8.615 1.00 42.31 200 SER A N 1
ATOM 1675 C CA . SER A 1 200 ? -15.727 13.915 9.399 1.00 42.31 200 SER A CA 1
ATOM 1676 C C . SER A 1 200 ? -16.982 14.315 8.605 1.00 42.31 200 SER A C 1
ATOM 1678 O O . SER A 1 200 ? -17.995 14.642 9.209 1.00 42.31 200 SER A O 1
ATOM 1680 N N . GLU A 1 201 ? -16.922 14.340 7.271 1.00 42.38 201 GLU A N 1
ATOM 1681 C CA . GLU A 1 201 ? -18.016 14.789 6.403 1.00 42.38 201 GLU A CA 1
ATOM 1682 C C . GLU A 1 201 ? -19.124 13.729 6.264 1.00 42.38 201 GLU A C 1
ATOM 1684 O O . GLU A 1 201 ? -20.260 14.092 5.985 1.00 42.38 201 GLU A O 1
ATOM 1689 N N . ASP A 1 202 ? -18.861 12.455 6.585 1.00 40.72 202 ASP A N 1
ATOM 1690 C CA . ASP A 1 202 ? -19.884 11.391 6.615 1.00 40.72 202 ASP A CA 1
ATOM 1691 C C . ASP A 1 202 ? -20.539 11.223 8.005 1.00 40.72 202 ASP A C 1
ATOM 1693 O O . ASP A 1 202 ? -20.995 10.145 8.381 1.00 40.72 202 ASP A O 1
ATOM 1697 N N . ALA A 1 203 ? -20.612 12.301 8.792 1.00 39.09 203 ALA A N 1
ATOM 1698 C CA . ALA A 1 203 ? -21.348 12.342 10.059 1.00 39.09 203 ALA A CA 1
ATOM 1699 C C . ALA A 1 203 ? -22.877 12.475 9.884 1.00 39.09 203 ALA A C 1
ATOM 1701 O O . ALA A 1 203 ? -23.574 12.784 10.848 1.00 39.09 203 ALA A O 1
ATOM 1702 N N . ASN A 1 204 ? -23.425 12.180 8.699 1.00 42.78 204 ASN A N 1
ATOM 1703 C CA . ASN A 1 204 ? -24.846 11.858 8.568 1.00 42.78 204 ASN A CA 1
ATOM 1704 C C . ASN A 1 204 ? -25.064 10.403 9.003 1.00 42.78 204 ASN A C 1
ATOM 1706 O O . ASN A 1 204 ? -25.272 9.494 8.204 1.00 42.78 204 ASN A O 1
ATOM 1710 N N . ILE A 1 205 ? -24.998 10.212 10.323 1.00 46.50 205 ILE A N 1
ATOM 1711 C CA . ILE A 1 205 ? -25.323 8.998 11.090 1.00 46.50 205 ILE A CA 1
ATOM 1712 C C . ILE A 1 205 ? -26.858 8.840 11.144 1.00 46.50 205 ILE A C 1
ATOM 1714 O O . ILE A 1 205 ? -27.472 8.673 12.189 1.00 46.50 205 ILE A O 1
ATOM 1718 N N . VAL A 1 206 ? -27.498 8.965 9.988 1.00 41.78 206 VAL A N 1
ATOM 1719 C CA . VAL A 1 206 ? -28.925 8.743 9.756 1.00 41.78 206 VAL A CA 1
ATOM 1720 C C . VAL A 1 206 ? -28.947 7.941 8.461 1.00 41.78 206 VAL A C 1
ATOM 1722 O O . VAL A 1 206 ? -29.036 8.508 7.384 1.00 41.78 206 VAL A O 1
ATOM 1725 N N . ASP A 1 207 ? -28.465 6.700 8.457 1.00 48.81 207 ASP A N 1
ATOM 1726 C CA . ASP A 1 207 ? -29.377 5.555 8.424 1.00 48.81 207 ASP A CA 1
ATOM 1727 C C . ASP A 1 207 ? -28.583 4.239 8.610 1.00 48.81 207 ASP A C 1
ATOM 1729 O O . ASP A 1 207 ? -28.480 3.388 7.724 1.00 48.81 207 ASP A O 1
ATOM 1733 N N . ASN A 1 208 ? -27.889 4.118 9.747 1.00 54.94 208 ASN A N 1
ATOM 1734 C CA . ASN A 1 208 ? -26.949 3.018 10.001 1.00 54.94 208 ASN A CA 1
ATOM 1735 C C . ASN A 1 208 ? -27.654 1.644 10.001 1.00 54.94 208 ASN A C 1
ATOM 1737 O O . ASN A 1 208 ? -27.063 0.647 9.598 1.00 54.94 208 ASN A O 1
ATOM 1741 N N . GLU A 1 209 ? -28.929 1.577 10.397 1.00 51.94 209 GLU A N 1
ATOM 1742 C CA . GLU A 1 209 ? -29.715 0.336 10.383 1.00 51.94 209 GLU A CA 1
ATOM 1743 C C . GLU A 1 209 ? -30.103 -0.104 8.973 1.00 51.94 209 GLU A C 1
ATOM 1745 O O . GLU A 1 209 ? -29.742 -1.214 8.584 1.00 51.94 209 GLU A O 1
ATOM 1750 N N . THR A 1 210 ? -30.750 0.752 8.174 1.00 54.88 210 THR A N 1
ATOM 1751 C CA . THR A 1 210 ? -31.123 0.427 6.782 1.00 54.88 210 THR A CA 1
ATOM 1752 C C . THR A 1 210 ? -29.900 0.057 5.954 1.00 54.88 210 THR A C 1
ATOM 1754 O O . THR A 1 210 ? -29.933 -0.846 5.116 1.00 54.88 210 THR A O 1
ATOM 1757 N N . TYR A 1 211 ? -28.774 0.704 6.239 1.00 56.59 211 TYR A N 1
ATOM 1758 C CA . TYR A 1 211 ? -27.521 0.408 5.580 1.00 56.59 211 TYR A CA 1
ATOM 1759 C C . TYR A 1 211 ? -26.907 -0.931 6.038 1.00 56.59 211 TYR A C 1
ATOM 1761 O O . TYR A 1 211 ? -26.459 -1.717 5.203 1.00 56.59 211 TYR A O 1
ATOM 1769 N N . ASN A 1 212 ? -26.878 -1.229 7.342 1.00 56.03 212 ASN A N 1
ATOM 1770 C CA . ASN A 1 212 ? -26.414 -2.533 7.837 1.00 56.03 212 ASN A CA 1
ATOM 1771 C C . ASN A 1 212 ? -27.299 -3.670 7.310 1.00 56.03 212 ASN A C 1
ATOM 1773 O O . ASN A 1 212 ? -26.781 -4.714 6.918 1.00 56.03 212 ASN A O 1
ATOM 1777 N N . ILE A 1 213 ? -28.609 -3.435 7.210 1.00 59.56 213 ILE A N 1
ATOM 1778 C CA . ILE A 1 213 ? -29.578 -4.311 6.543 1.00 59.56 213 ILE A CA 1
ATOM 1779 C C . ILE A 1 213 ? -29.181 -4.543 5.085 1.00 59.56 213 ILE A C 1
ATOM 1781 O O . ILE A 1 213 ? -29.119 -5.690 4.640 1.00 59.56 213 ILE A O 1
ATOM 1785 N N . TRP A 1 214 ? -28.867 -3.481 4.342 1.00 67.75 214 TRP A N 1
ATOM 1786 C CA . TRP A 1 214 ? -28.403 -3.593 2.961 1.00 67.75 214 TRP A CA 1
ATOM 1787 C C . TRP A 1 214 ? -27.098 -4.393 2.855 1.00 67.75 214 TRP A C 1
ATOM 1789 O O . TRP A 1 214 ? -27.026 -5.321 2.058 1.00 67.75 214 TRP A O 1
ATOM 1799 N N . LEU A 1 215 ? -26.095 -4.103 3.689 1.00 56.53 215 LEU A N 1
ATOM 1800 C CA . LEU A 1 215 ? -24.803 -4.794 3.668 1.00 56.53 215 LEU A CA 1
ATOM 1801 C C . LEU A 1 215 ? -24.942 -6.290 3.977 1.00 56.53 215 LEU A C 1
ATOM 1803 O O . LEU A 1 215 ? -24.337 -7.111 3.293 1.00 56.53 215 LEU A O 1
ATOM 1807 N N . ILE A 1 216 ? -25.748 -6.640 4.984 1.00 63.75 216 ILE A N 1
ATOM 1808 C CA . ILE A 1 216 ? -26.033 -8.032 5.351 1.00 63.75 216 ILE A CA 1
ATOM 1809 C C . ILE A 1 216 ? -26.699 -8.759 4.184 1.00 63.75 216 ILE A C 1
ATOM 1811 O O . ILE A 1 216 ? -26.277 -9.857 3.835 1.00 63.75 216 ILE A O 1
ATOM 1815 N N . ASN A 1 217 ? -27.690 -8.135 3.542 1.00 62.31 217 ASN A N 1
ATOM 1816 C CA . ASN A 1 217 ? -28.355 -8.721 2.379 1.00 62.31 217 ASN A CA 1
ATOM 1817 C C . ASN A 1 217 ? -27.407 -8.860 1.175 1.00 62.31 217 ASN A C 1
ATOM 1819 O O . ASN A 1 217 ? -27.430 -9.887 0.506 1.00 62.31 217 ASN A O 1
ATOM 1823 N N . THR A 1 218 ? -26.544 -7.874 0.915 1.00 63.56 218 THR A N 1
ATOM 1824 C CA . THR A 1 218 ? -25.557 -7.928 -0.176 1.00 63.56 218 THR A CA 1
ATOM 1825 C C . THR A 1 218 ? -24.536 -9.044 0.046 1.00 63.56 218 THR A C 1
ATOM 1827 O O . THR A 1 218 ? -24.256 -9.803 -0.878 1.00 63.56 218 THR A O 1
ATOM 1830 N N . LEU A 1 219 ? -24.009 -9.183 1.268 1.00 59.28 219 LEU A N 1
ATOM 1831 C CA . LEU A 1 219 ? -23.097 -10.274 1.627 1.00 59.28 219 LEU A CA 1
ATOM 1832 C C . LEU A 1 219 ? -23.778 -11.641 1.493 1.00 59.28 219 LEU A C 1
ATOM 1834 O O . LEU A 1 219 ? -23.190 -12.554 0.920 1.00 59.28 219 LEU A O 1
ATOM 1838 N N . TYR A 1 220 ? -25.017 -11.761 1.970 1.00 65.88 220 TYR A N 1
ATOM 1839 C CA . TYR A 1 220 ? -25.817 -12.980 1.871 1.00 65.88 220 TYR A CA 1
ATOM 1840 C C . TYR A 1 220 ? -26.058 -13.395 0.412 1.00 65.88 220 TYR A C 1
ATOM 1842 O O . TYR A 1 220 ? -25.760 -14.526 0.038 1.00 65.88 220 TYR A O 1
ATOM 1850 N N . ASN A 1 221 ? -26.511 -12.468 -0.437 1.00 62.88 221 ASN A N 1
ATOM 1851 C CA . ASN A 1 221 ? -26.775 -12.743 -1.852 1.00 62.88 221 ASN A CA 1
ATOM 1852 C C . ASN A 1 221 ? -25.495 -13.094 -2.619 1.00 62.88 221 ASN A C 1
ATOM 1854 O O . ASN A 1 221 ? -25.489 -14.050 -3.387 1.00 62.88 221 ASN A O 1
ATOM 1858 N N . PHE A 1 222 ? -24.391 -12.383 -2.362 1.00 62.28 222 PHE A N 1
ATOM 1859 C CA . PHE A 1 222 ? -23.096 -12.710 -2.961 1.00 62.28 222 PHE A CA 1
ATOM 1860 C C . PHE A 1 222 ? -22.659 -14.142 -2.625 1.00 62.28 222 PHE A C 1
ATOM 1862 O O . PHE A 1 222 ? -22.133 -14.843 -3.485 1.00 62.28 222 PHE A O 1
ATOM 1869 N N . ILE A 1 223 ? -22.881 -14.591 -1.387 1.00 62.62 223 ILE A N 1
ATOM 1870 C CA . ILE A 1 223 ? -22.562 -15.960 -0.968 1.00 62.62 223 ILE A CA 1
ATOM 1871 C C . ILE A 1 223 ? -23.463 -16.973 -1.683 1.00 62.62 223 ILE A C 1
ATOM 1873 O O . ILE A 1 223 ? -22.938 -17.952 -2.206 1.00 62.62 223 ILE A O 1
ATOM 1877 N N . LEU A 1 224 ? -24.776 -16.720 -1.756 1.00 64.31 224 LEU A N 1
ATOM 1878 C CA . LEU A 1 224 ? -25.731 -17.593 -2.452 1.00 64.31 224 LEU A CA 1
ATOM 1879 C C . LEU A 1 224 ? -25.405 -17.758 -3.942 1.00 64.31 224 LEU A C 1
ATOM 1881 O O . LEU A 1 224 ? -25.461 -18.865 -4.462 1.00 64.31 224 LEU A O 1
ATOM 1885 N N . GLU A 1 225 ? -25.045 -16.672 -4.626 1.00 64.00 225 GLU A N 1
ATOM 1886 C CA . GLU A 1 225 ? -24.721 -16.688 -6.059 1.00 64.00 225 GLU A CA 1
ATOM 1887 C C . GLU A 1 225 ? -23.399 -17.408 -6.379 1.00 64.00 225 GLU A C 1
ATOM 1889 O O . GLU A 1 225 ? -23.173 -17.795 -7.522 1.00 64.00 225 GLU A O 1
ATOM 1894 N N . ASN A 1 226 ? -22.511 -17.575 -5.391 1.00 57.62 226 ASN A N 1
ATOM 1895 C CA . ASN A 1 226 ? -21.153 -18.105 -5.570 1.00 57.62 226 ASN A CA 1
ATOM 1896 C C . ASN A 1 226 ? -20.917 -19.434 -4.822 1.00 57.62 226 ASN A C 1
ATOM 1898 O O . ASN A 1 226 ? -19.762 -19.789 -4.525 1.00 57.62 226 ASN A O 1
ATOM 1902 N N . ASP A 1 227 ? -21.985 -20.150 -4.469 1.00 61.69 227 ASP A N 1
ATOM 1903 C CA . ASP A 1 227 ? -21.919 -21.458 -3.819 1.00 61.69 227 ASP A CA 1
ATOM 1904 C C . ASP A 1 227 ? -22.706 -22.519 -4.606 1.00 61.69 227 ASP A C 1
ATOM 1906 O 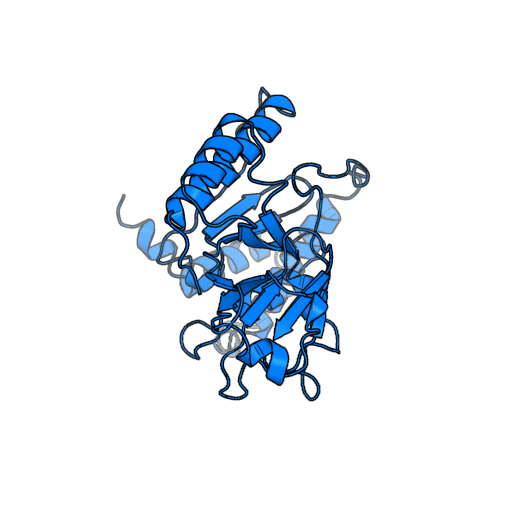O . ASP A 1 227 ? -23.932 -22.600 -4.546 1.00 61.69 227 ASP A O 1
ATOM 1910 N N . ASP A 1 228 ? -21.972 -23.369 -5.331 1.00 54.97 228 ASP A N 1
ATOM 1911 C CA . ASP A 1 228 ? -22.523 -24.453 -6.153 1.00 54.97 228 ASP A CA 1
ATOM 1912 C C . ASP A 1 228 ? -23.267 -25.525 -5.322 1.00 54.97 228 ASP A C 1
ATOM 1914 O O . ASP A 1 228 ? -24.082 -26.275 -5.865 1.00 54.97 228 ASP A O 1
ATOM 1918 N N . ASN A 1 229 ? -23.032 -25.594 -4.002 1.00 53.00 229 ASN A N 1
ATOM 1919 C CA . ASN A 1 229 ? -23.674 -26.559 -3.100 1.00 53.00 229 ASN A CA 1
ATOM 1920 C C . ASN A 1 229 ? -25.054 -26.115 -2.580 1.00 53.00 229 ASN A C 1
ATOM 1922 O O . ASN A 1 229 ? -25.786 -26.937 -2.024 1.00 53.00 229 ASN A O 1
ATOM 1926 N N . VAL A 1 230 ? -25.446 -24.850 -2.774 1.00 51.03 230 VAL A N 1
ATOM 1927 C CA . VAL A 1 230 ? -26.733 -24.314 -2.282 1.00 51.03 230 VAL A CA 1
ATOM 1928 C C . VAL A 1 230 ? -27.932 -24.868 -3.063 1.00 51.03 230 VAL A C 1
ATOM 1930 O O . VAL A 1 230 ? -29.050 -24.886 -2.554 1.00 51.03 230 VAL A O 1
ATOM 1933 N N . ASN A 1 231 ? -27.710 -25.448 -4.246 1.00 47.03 231 ASN A N 1
ATOM 1934 C CA . ASN A 1 231 ? -28.771 -26.097 -5.023 1.00 47.03 231 ASN A CA 1
ATOM 1935 C C . ASN A 1 231 ? -29.381 -27.348 -4.349 1.00 47.03 231 ASN A C 1
ATOM 1937 O O . ASN A 1 231 ? -30.426 -27.811 -4.800 1.00 47.03 231 ASN A O 1
ATOM 1941 N N . ASN A 1 232 ? -28.782 -27.881 -3.272 1.00 46.06 232 ASN A N 1
ATOM 1942 C CA . ASN A 1 232 ? -29.247 -29.101 -2.589 1.00 46.06 232 ASN A CA 1
ATOM 1943 C C . ASN A 1 232 ? -29.858 -28.886 -1.190 1.00 46.06 232 ASN A C 1
ATOM 1945 O O . ASN A 1 232 ? -30.327 -29.849 -0.585 1.00 46.06 232 ASN A O 1
ATOM 1949 N N . LEU A 1 233 ? -29.897 -27.658 -0.667 1.00 44.59 233 LEU A N 1
ATOM 1950 C CA . LEU A 1 233 ? -30.557 -27.336 0.603 1.00 44.59 233 LEU A CA 1
ATOM 1951 C C . LEU A 1 233 ? -31.731 -26.398 0.325 1.00 44.59 233 LEU A C 1
ATOM 1953 O O . LEU A 1 233 ? -31.545 -25.200 0.164 1.00 44.59 233 LEU A O 1
ATOM 1957 N N . GLU A 1 234 ? -32.924 -26.993 0.214 1.00 45.94 234 GLU A N 1
ATOM 1958 C CA . GLU A 1 234 ? -34.256 -26.369 0.145 1.00 45.94 234 GLU A CA 1
ATOM 1959 C C . GLU A 1 234 ? -34.270 -24.838 -0.054 1.00 45.94 234 GLU A C 1
ATOM 1961 O O . GLU A 1 234 ? -34.472 -24.055 0.877 1.00 45.94 234 GLU A O 1
ATOM 1966 N N . LEU A 1 235 ? -34.162 -24.427 -1.320 1.00 44.09 235 LEU A N 1
ATOM 1967 C CA . LEU A 1 235 ? -34.355 -23.063 -1.842 1.00 44.09 235 LEU A CA 1
ATOM 1968 C C . LEU A 1 235 ? -35.723 -22.420 -1.502 1.00 44.09 235 LEU A C 1
ATOM 1970 O O . LEU A 1 235 ? -36.020 -21.317 -1.950 1.00 44.09 235 LEU A O 1
ATOM 1974 N N . THR A 1 236 ? -36.577 -23.077 -0.717 1.00 42.28 236 THR A N 1
ATOM 1975 C CA . THR A 1 236 ? -37.950 -22.654 -0.409 1.00 42.28 236 THR A CA 1
ATOM 1976 C C . THR A 1 236 ? -38.112 -21.921 0.927 1.00 42.28 236 THR A C 1
ATOM 1978 O O . THR A 1 236 ? -39.194 -21.397 1.182 1.00 42.28 236 THR A O 1
ATOM 1981 N N . LYS A 1 237 ? -37.072 -21.804 1.769 1.00 48.78 237 LYS A N 1
ATOM 1982 C CA . LYS A 1 237 ? -37.155 -21.058 3.051 1.00 48.78 237 LYS A CA 1
ATOM 1983 C C . LYS A 1 237 ? -36.603 -19.622 3.022 1.00 48.78 237 LYS A C 1
ATOM 1985 O O . LYS A 1 237 ? -36.828 -18.864 3.962 1.00 48.78 237 LYS A O 1
ATOM 1990 N N . THR A 1 238 ? -35.936 -19.211 1.947 1.00 51.78 238 THR A N 1
ATOM 1991 C CA . THR A 1 238 ? -34.935 -18.123 1.955 1.00 51.78 238 THR A CA 1
ATOM 1992 C C . THR A 1 238 ? -35.465 -16.691 1.789 1.00 51.78 238 THR A C 1
ATOM 1994 O O . THR A 1 238 ? -34.749 -15.736 2.088 1.00 51.78 238 THR A O 1
ATOM 1997 N N . ALA A 1 239 ? -36.723 -16.480 1.388 1.00 48.84 239 ALA A N 1
ATOM 1998 C CA . ALA A 1 239 ? -37.256 -15.118 1.221 1.00 48.84 239 ALA A CA 1
ATOM 1999 C C . ALA A 1 239 ? -37.650 -14.430 2.549 1.00 48.84 239 ALA A C 1
ATOM 2001 O O . ALA A 1 239 ? -37.624 -13.202 2.628 1.00 48.84 239 ALA A O 1
ATOM 2002 N N . ASN A 1 240 ? -37.968 -15.206 3.595 1.00 53.38 240 ASN A N 1
ATOM 2003 C CA . ASN A 1 240 ? -38.546 -14.714 4.858 1.00 53.38 240 ASN A CA 1
ATOM 2004 C C . ASN A 1 240 ? -37.612 -14.834 6.076 1.00 53.38 240 ASN A C 1
ATOM 2006 O O . ASN A 1 240 ? -38.055 -14.681 7.216 1.00 53.38 240 ASN A O 1
ATOM 2010 N N . GLU A 1 241 ? -36.324 -15.112 5.874 1.00 63.81 241 GLU A N 1
ATOM 2011 C CA . GLU A 1 241 ? -35.382 -15.208 6.989 1.00 63.81 241 GLU A CA 1
ATOM 2012 C C . GLU A 1 241 ? -35.093 -13.839 7.613 1.00 63.81 241 GLU A C 1
ATOM 2014 O O . GLU A 1 241 ? -34.883 -12.838 6.919 1.00 63.81 241 GLU A O 1
ATOM 2019 N N . SER A 1 242 ? -35.058 -13.805 8.948 1.00 71.94 242 SER A N 1
ATOM 2020 C CA . SER A 1 242 ? -34.719 -12.597 9.697 1.00 71.94 242 SER A CA 1
ATOM 2021 C C . SER A 1 242 ? -33.319 -12.096 9.329 1.00 71.94 242 SER A C 1
ATOM 2023 O O . SER A 1 242 ? -32.435 -12.872 8.961 1.00 71.94 242 SER A O 1
ATOM 2025 N N . LEU A 1 243 ? -33.077 -10.794 9.483 1.00 60.91 243 LEU A N 1
ATOM 2026 C CA . LEU A 1 243 ? -31.769 -10.196 9.202 1.00 60.91 243 LEU A CA 1
ATOM 2027 C C . LEU A 1 243 ? -30.629 -10.862 9.991 1.00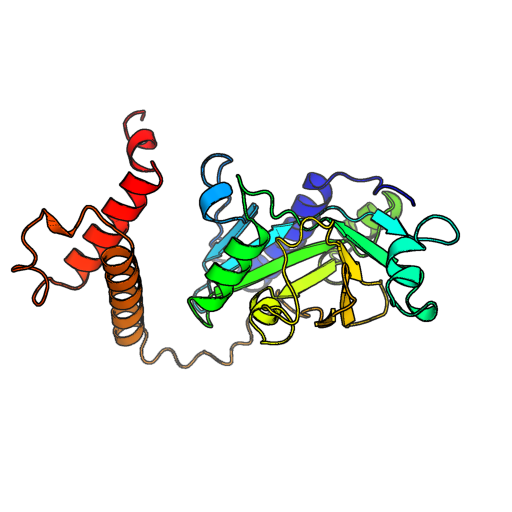 60.91 243 LEU A C 1
ATOM 2029 O O . LEU A 1 243 ? -29.523 -11.048 9.490 1.00 60.91 243 LEU A O 1
ATOM 2033 N N . VAL A 1 244 ? -30.938 -11.242 11.230 1.00 55.62 244 VAL A N 1
ATOM 2034 C CA . VAL A 1 244 ? -30.040 -11.951 12.139 1.00 55.62 244 VAL A CA 1
ATOM 2035 C C . VAL A 1 244 ? -29.723 -13.343 11.593 1.00 55.62 244 VAL A C 1
ATOM 2037 O O . VAL A 1 244 ? -28.558 -13.726 11.563 1.00 55.62 244 VAL A O 1
ATOM 2040 N N . SER A 1 245 ? -30.722 -14.064 11.078 1.00 60.25 245 SER A N 1
ATOM 2041 C CA . SER A 1 245 ? -30.540 -15.367 10.424 1.00 60.25 245 SER A CA 1
ATOM 2042 C C . SER A 1 245 ? -29.652 -15.264 9.183 1.00 60.25 245 SER A C 1
ATOM 2044 O O . SER A 1 245 ? -28.710 -16.039 9.053 1.00 60.25 245 SER A O 1
ATOM 2046 N N . LYS A 1 246 ? -29.868 -14.256 8.326 1.00 63.66 246 LYS A N 1
ATOM 2047 C CA . LYS A 1 246 ? -29.030 -14.017 7.138 1.00 63.66 246 LYS A CA 1
ATOM 2048 C C . LYS A 1 246 ? -27.586 -13.688 7.500 1.00 63.66 246 LYS A C 1
ATOM 2050 O O . LYS A 1 246 ? -26.662 -14.174 6.847 1.00 63.66 246 LYS A O 1
ATOM 2055 N N . LEU A 1 247 ? -27.379 -12.883 8.545 1.00 55.75 247 LEU A N 1
ATOM 2056 C CA . LEU A 1 247 ? -26.045 -12.576 9.057 1.00 55.75 247 LEU A CA 1
ATOM 2057 C C . LEU A 1 247 ? -25.374 -13.828 9.631 1.00 55.75 247 LEU A C 1
ATOM 2059 O O . LEU A 1 247 ? -24.218 -14.071 9.305 1.00 55.75 247 LEU A O 1
ATOM 2063 N N . PHE A 1 248 ? -26.078 -14.623 10.444 1.00 55.47 248 PHE A N 1
ATOM 2064 C CA . PHE A 1 248 ? -25.541 -15.867 11.001 1.00 55.47 248 PHE A CA 1
ATOM 2065 C C . PHE A 1 248 ? -25.213 -16.883 9.917 1.00 55.47 248 PHE A C 1
ATOM 2067 O O . PHE A 1 248 ? -24.136 -17.457 9.969 1.00 55.47 248 PHE A O 1
ATOM 2074 N N . TYR A 1 249 ? -26.077 -17.055 8.917 1.00 61.84 249 TYR A N 1
ATOM 2075 C CA . TYR A 1 249 ? -25.817 -17.927 7.775 1.00 61.84 249 TYR A CA 1
ATOM 2076 C C . TYR A 1 249 ? -24.588 -17.464 6.993 1.00 61.84 249 TYR A C 1
ATOM 2078 O O . TYR A 1 249 ? -23.656 -18.232 6.784 1.00 61.84 249 TYR A O 1
ATOM 2086 N N . SER A 1 250 ? -24.542 -16.178 6.630 1.00 58.69 250 SER A N 1
ATOM 2087 C CA . SER A 1 250 ? -23.397 -15.601 5.918 1.00 58.69 250 SER A CA 1
ATOM 2088 C C . SER A 1 250 ? -22.113 -15.758 6.729 1.00 58.69 250 SER A C 1
ATOM 2090 O O . SER A 1 250 ? -21.083 -16.141 6.189 1.00 58.69 250 SER A O 1
ATOM 2092 N N . ALA A 1 251 ? -22.164 -15.494 8.036 1.00 56.00 251 ALA A N 1
ATOM 2093 C CA . ALA A 1 251 ? -21.028 -15.635 8.931 1.00 56.00 251 ALA A CA 1
ATOM 2094 C C . ALA A 1 251 ? -20.596 -17.098 9.072 1.00 56.00 251 ALA A C 1
ATOM 2096 O O . ALA A 1 251 ? -19.416 -17.368 8.910 1.00 56.00 251 ALA A O 1
ATOM 2097 N N . ASP A 1 252 ? -21.510 -18.033 9.324 1.00 53.94 252 ASP A N 1
ATOM 2098 C CA . ASP A 1 252 ? -21.218 -19.462 9.470 1.00 53.94 252 ASP A CA 1
ATOM 2099 C C . ASP A 1 252 ? -20.620 -20.038 8.185 1.00 53.94 252 ASP A C 1
ATOM 2101 O O . ASP A 1 252 ? -19.585 -20.694 8.224 1.00 53.94 252 ASP A O 1
ATOM 2105 N N . LEU A 1 253 ? -21.168 -19.689 7.021 1.00 61.12 253 LEU A N 1
ATOM 2106 C CA . LEU A 1 253 ? -20.669 -20.180 5.740 1.00 61.12 253 LEU A CA 1
ATOM 2107 C C . LEU A 1 253 ? -19.305 -19.576 5.382 1.00 61.12 253 LEU A C 1
ATOM 2109 O O . LEU A 1 253 ? -18.417 -20.287 4.911 1.00 61.12 253 LEU A O 1
ATOM 2113 N N . LEU A 1 254 ? -19.079 -18.292 5.687 1.00 56.81 254 LEU A N 1
ATOM 2114 C CA . LEU A 1 254 ? -17.743 -17.690 5.625 1.00 56.81 254 LEU A CA 1
ATOM 2115 C C . LEU A 1 254 ? -16.787 -18.385 6.612 1.00 56.81 254 LEU A C 1
ATOM 2117 O O . LEU A 1 254 ? -15.653 -18.694 6.255 1.00 56.81 254 LEU A O 1
ATOM 2121 N N . MET A 1 255 ? -17.228 -18.680 7.834 1.00 55.56 255 MET A N 1
ATOM 2122 C CA . MET A 1 255 ? -16.422 -19.345 8.862 1.00 55.56 255 MET A CA 1
ATOM 2123 C C . MET A 1 255 ? -16.099 -20.800 8.494 1.00 55.56 255 MET A C 1
ATOM 2125 O O . MET A 1 255 ? -15.003 -21.260 8.799 1.00 55.56 255 MET A O 1
ATOM 2129 N N . GLN A 1 256 ? -16.995 -21.520 7.821 1.00 53.03 256 GLN A N 1
ATOM 2130 C CA . GLN A 1 256 ? -16.779 -22.884 7.335 1.00 53.03 256 GLN A CA 1
ATOM 2131 C C . GLN A 1 256 ? -15.885 -22.895 6.090 1.00 53.03 256 GLN A C 1
ATOM 2133 O O . GLN A 1 256 ? -14.869 -23.590 6.071 1.00 53.03 256 GLN A O 1
ATOM 2138 N N . ARG A 1 257 ? -16.193 -22.066 5.081 1.00 58.28 257 ARG A N 1
ATOM 2139 C CA . ARG A 1 257 ? -15.448 -21.984 3.809 1.00 58.28 257 ARG A CA 1
ATOM 2140 C C . ARG A 1 257 ? -14.024 -21.468 3.994 1.00 58.28 257 ARG A C 1
ATOM 2142 O O . ARG A 1 257 ? -13.124 -21.886 3.271 1.00 58.28 257 ARG A O 1
ATOM 2149 N N . TYR A 1 258 ? -13.812 -20.591 4.974 1.00 53.28 258 TYR A N 1
ATOM 2150 C CA . TYR A 1 258 ? -12.492 -20.064 5.323 1.00 53.28 258 TYR A CA 1
ATOM 2151 C C . TYR A 1 258 ? -11.878 -20.716 6.574 1.00 53.28 258 TYR A C 1
ATOM 2153 O O . TYR A 1 258 ? -10.863 -20.233 7.070 1.00 53.28 258 TYR A O 1
ATOM 2161 N N . GLY A 1 259 ? -12.451 -21.821 7.074 1.00 43.06 259 GLY A N 1
ATOM 2162 C CA . GLY A 1 259 ? -11.838 -22.659 8.116 1.00 43.06 259 GLY A CA 1
ATOM 2163 C C . GLY A 1 259 ? -11.657 -21.987 9.484 1.00 43.06 259 GLY A C 1
ATOM 2164 O O . GLY A 1 259 ? -10.772 -22.360 10.255 1.00 43.06 259 GLY A O 1
ATOM 2165 N N . ILE A 1 260 ? -12.479 -20.993 9.816 1.00 49.22 260 ILE A N 1
ATOM 2166 C CA . ILE A 1 260 ? -12.396 -20.260 11.084 1.00 49.22 260 ILE A CA 1
ATOM 2167 C C . ILE A 1 260 ? -12.936 -21.116 12.250 1.00 49.22 260 ILE A C 1
ATOM 2169 O O . ILE A 1 260 ? -12.404 -21.058 13.357 1.00 49.22 260 ILE A O 1
ATOM 2173 N N . LEU A 1 261 ? -13.917 -21.999 12.013 1.00 37.84 261 LEU A N 1
ATOM 2174 C CA . LEU A 1 261 ? -14.461 -22.897 13.050 1.00 37.84 261 LEU A CA 1
ATOM 2175 C C . LEU A 1 261 ? -13.485 -23.994 13.508 1.00 37.84 261 LEU A C 1
ATOM 2177 O O . LEU A 1 261 ? -13.534 -24.409 14.666 1.00 37.84 261 LEU A O 1
ATOM 2181 N N . THR A 1 262 ? -12.539 -24.419 12.664 1.00 38.19 262 THR A N 1
ATOM 2182 C CA . THR A 1 262 ? -11.491 -25.369 13.080 1.00 38.19 262 THR A CA 1
ATOM 2183 C C . THR A 1 262 ? -10.534 -24.800 14.132 1.00 38.19 262 THR A C 1
ATOM 2185 O O . THR A 1 262 ? -9.826 -25.570 14.773 1.00 38.19 262 THR A O 1
ATOM 2188 N N . GLN A 1 263 ? -10.546 -23.483 14.375 1.00 39.16 263 GLN A N 1
ATOM 2189 C CA . GLN A 1 263 ? -9.718 -22.839 15.403 1.00 39.16 263 GLN A CA 1
ATOM 2190 C C . GLN A 1 263 ? -10.441 -22.607 16.740 1.00 39.16 263 GLN A C 1
ATOM 2192 O O . GLN A 1 263 ? -9.781 -22.313 17.730 1.00 39.16 263 GLN A O 1
ATOM 2197 N N . LEU A 1 264 ? -11.765 -22.791 16.812 1.00 36.12 264 LEU A N 1
ATOM 2198 C CA . LEU A 1 264 ? -12.524 -22.673 18.069 1.00 36.12 264 LEU A CA 1
ATOM 2199 C C . LEU A 1 264 ? -12.708 -24.010 18.804 1.00 36.12 264 LEU A C 1
ATOM 2201 O O . LEU A 1 264 ? -13.202 -24.022 19.923 1.00 36.12 264 LEU A O 1
ATOM 2205 N N . LYS A 1 265 ? -12.289 -25.134 18.207 1.00 31.45 265 LYS A N 1
ATOM 2206 C CA . LYS A 1 265 ? -12.291 -26.461 18.855 1.00 31.45 265 LYS A CA 1
ATOM 2207 C C . LYS A 1 265 ? -11.001 -26.798 19.622 1.00 31.45 265 LYS A C 1
ATOM 2209 O O . LYS A 1 265 ? -10.902 -27.899 20.153 1.00 31.45 265 LYS A O 1
ATOM 2214 N N . TYR A 1 266 ? -10.040 -25.873 19.693 1.00 35.50 266 TYR A N 1
ATOM 2215 C CA . TYR A 1 266 ? -8.771 -26.044 20.418 1.00 35.50 266 TYR A CA 1
ATOM 2216 C C . TYR A 1 266 ? -8.499 -24.930 21.445 1.00 35.50 266 TYR A C 1
ATOM 2218 O O . TYR A 1 266 ? -7.355 -24.509 21.608 1.00 35.50 266 TYR A O 1
ATOM 2226 N N . TYR A 1 267 ? -9.539 -24.483 22.151 1.00 35.25 267 TYR A N 1
ATOM 2227 C CA . TYR A 1 267 ? -9.419 -23.794 23.439 1.00 35.25 267 TYR A CA 1
ATOM 2228 C C . TYR A 1 267 ? -10.500 -24.282 24.396 1.00 35.25 267 TYR A C 1
ATOM 2230 O O . TYR A 1 267 ? -11.654 -24.429 23.935 1.00 35.25 267 TYR A O 1
#

Foldseek 3Di:
DAFFPDDLVLLVCLLVVLLVVLVCVVPVPDDFQKDADDPLCCLVLLARIWGDDPQAIEGEHEDEKDWDDPDPPCPQVVLPDPPVQPGKIKDWQDCPPVRHSLVNLLVQLPLDVRYFYWYKYFQDGYPVVSVVCSVVSNSQVRIQIFGSPQCVDPCNDPPNHDPPPPDIWMWMHHRPDQWIFTPPRTDIDGGDPDPSDPPCPPVPPPPVPVVLLVSLVSLLVVCVVPDPVVVPPDPPPPPPDDSVRSNCVSVVCCCVVSVVVVVVVPD

Sequence (267 aa):
MAKPQFSETQFVMGFLSEYFNHYRSKYPKRKPPFFLPTTSLEPVFASDFIIRGLSSIEFFQFKRSEFMNARRGDVEIKSGLPKSFKPYYRFKVYNDGHIPQFNRLRAIAALDKRFKVYYCAPKFHSNTEFQTLFWNNKIIENSAIINCNQFNQQGFKPPYFDINDGRQHYIVYNSVSTTGYLCSKPKGFRLTKNIVFEKSEDANIVDNETYNIWLINTLYNFILENDDNVNNLELTKTANESLVSKLFYSADLLMQRYGILTQLKYY

Organism: NCBI:txid1655491

pLDDT: mean 77.89, std 17.82, range [31.45, 98.06]